Protein AF-0000000069007228 (afdb_homodimer)

Organism: Solanum tuberosum (NCBI:txid4113)

InterPro domains:
  IPR002109 Glutaredoxin [PF00462] (40-103)
  IPR011905 Glutaredoxin-like, plant II [PTHR10168] (29-130)
  IPR011905 Glutaredoxin-like, plant II [TIGR02189] (31-130)
  IPR036249 Thioredoxin-like superfamily [SSF52833] (29-129)

Secondary structure (DSSP, 8-state):
----------------------SHHHHHHHHHHHHTSSSEEEEE-TT-HHHHHHHHHHHHTT---EEEEGGGSTTHHHHHHHHHHHTTPPP--SEEEETTEEEESHHHHHHHHHTT-HHHHHHHTTS---/----------------------SHHHHHHHHHHHHTSSSEEEEE-TT-HHHHHHHHHHHHTT---EEEEGGGSTTHHHHHHHHHHHTTPPP--SEEEETTEEEESHHHHHHHHHHT-HHHHHHHTTS---

Solvent-accessible surface area (backbone atoms only — not comparable to full-atom values): 14913 Å² total; per-residue (Å²): 135,80,77,75,75,76,75,75,77,76,75,77,75,72,75,74,75,73,76,71,86,61,55,73,71,46,25,43,51,48,52,57,56,60,27,52,72,45,42,36,24,35,40,29,39,89,83,39,68,68,27,51,51,54,54,46,52,41,45,74,72,61,29,84,63,48,73,45,48,30,81,78,37,95,57,19,69,53,34,46,53,33,48,23,49,73,72,66,44,71,71,49,65,32,32,36,24,49,65,51,36,83,66,36,34,65,69,48,50,50,48,29,51,73,72,57,53,38,63,61,52,36,40,74,53,67,44,36,84,125,134,85,77,80,77,80,76,74,77,78,78,77,78,75,78,76,76,74,75,71,79,62,54,73,67,48,26,40,51,49,51,54,55,61,28,53,72,44,43,35,25,35,42,29,39,88,84,39,67,67,26,52,50,52,54,46,53,41,44,72,71,62,31,83,62,47,72,46,48,29,82,78,38,96,59,19,68,53,34,45,54,34,47,22,48,72,72,66,45,71,73,50,64,32,32,36,22,49,63,51,36,84,68,37,33,64,68,47,51,50,48,30,51,74,69,55,52,38,62,60,53,35,40,74,52,66,45,38,86,125

Nearest PDB structures (foldseek):
  5gtx-assembly2_B  TM=5.936E-01  e=3.454E-08  Polygonaceae
  2e7p-assembly1_B  TM=6.171E-01  e=7.473E-08  Populus tremula x Populus tremuloides
  5zvl-assembly3_C  TM=6.079E-01  e=1.422E-07  Triticum aestivum
  5zvl-assembly2_B  TM=6.130E-01  e=2.705E-07  Triticum aestivum
  3fza-assembly1_A  TM=5.747E-01  e=6.657E-07  Populus tremula x Populus tremuloides

Radius of gyration: 27.17 Å; Cα contacts (8 Å, |Δi|>4): 333; chains: 2; bounding box: 93×76×89 Å

Structure (mmCIF, N/CA/C/O backbone):
data_AF-0000000069007228-model_v1
#
loop_
_entity.id
_entity.type
_entity.pdbx_description
1 polymer Glutaredoxin
#
loop_
_atom_site.group_PDB
_atom_site.id
_atom_site.type_symbol
_atom_site.label_atom_id
_atom_site.label_alt_id
_atom_site.label_comp_id
_atom_site.label_asym_id
_atom_site.label_entity_id
_atom_site.label_seq_id
_atom_site.pdbx_PDB_ins_code
_atom_site.Cartn_x
_atom_site.Cartn_y
_atom_site.Cartn_z
_atom_site.occupancy
_atom_site.B_iso_or_equiv
_atom_site.auth_seq_id
_atom_site.auth_comp_id
_atom_site.auth_asym_id
_atom_site.auth_atom_id
_atom_site.pdbx_PDB_model_num
ATOM 1 N N . MET A 1 1 ? 36.375 -6.617 64.562 1 26.86 1 MET A N 1
ATOM 2 C CA . MET A 1 1 ? 36.125 -7.586 63.531 1 26.86 1 MET A CA 1
ATOM 3 C C . MET A 1 1 ? 35.625 -6.891 62.25 1 26.86 1 MET A C 1
ATOM 5 O O . MET A 1 1 ? 34.594 -6.215 62.281 1 26.86 1 MET A O 1
ATOM 9 N N . GLN A 1 2 ? 36.469 -6.453 61.406 1 26.34 2 GLN A N 1
ATOM 10 C CA . GLN A 1 2 ? 36.625 -5.461 60.344 1 26.34 2 GLN A CA 1
ATOM 11 C C . GLN A 1 2 ? 35.875 -5.863 59.094 1 26.34 2 GLN A C 1
ATOM 13 O O . GLN A 1 2 ? 36.219 -6.879 58.469 1 26.34 2 GLN A O 1
ATOM 18 N N . TYR A 1 3 ? 34.5 -5.848 59.188 1 32.75 3 TYR A N 1
ATOM 19 C CA . TYR A 1 3 ? 33.625 -6.387 58.156 1 32.75 3 TYR A CA 1
ATOM 20 C C . TYR A 1 3 ? 33.906 -5.742 56.812 1 32.75 3 TYR A C 1
ATOM 22 O O . TYR A 1 3 ? 33.844 -4.52 56.656 1 32.75 3 TYR A O 1
ATOM 30 N N . GLN A 1 4 ? 34.969 -6.168 56.219 1 29.5 4 GLN A N 1
ATOM 31 C CA . GLN A 1 4 ? 35.406 -5.715 54.906 1 29.5 4 GLN A CA 1
ATOM 32 C C . GLN A 1 4 ? 34.281 -5.766 53.875 1 29.5 4 GLN A C 1
ATOM 34 O O . GLN A 1 4 ? 33.656 -6.82 53.688 1 29.5 4 GLN A O 1
ATOM 39 N N . GLU A 1 5 ? 33.5 -4.723 53.781 1 33.25 5 GLU A N 1
ATOM 40 C CA . GLU A 1 5 ? 32.344 -4.516 52.938 1 33.25 5 GLU A CA 1
ATOM 41 C C . GLU A 1 5 ? 32.688 -4.621 51.469 1 33.25 5 GLU A C 1
ATOM 43 O O . GLU A 1 5 ? 33.531 -3.857 50.969 1 33.25 5 GLU A O 1
ATOM 48 N N . SER A 1 6 ? 32.938 -5.871 50.969 1 35.75 6 SER A N 1
ATOM 49 C CA . SER A 1 6 ? 33.312 -6.113 49.594 1 35.75 6 SER A CA 1
ATOM 50 C C . SER A 1 6 ? 32.344 -5.434 48.625 1 35.75 6 SER A C 1
ATOM 52 O O . SER A 1 6 ? 31.125 -5.641 48.719 1 35.75 6 SER A O 1
ATOM 54 N N . ASN A 1 7 ? 32.5 -4.215 48.281 1 33.78 7 ASN A N 1
ATOM 55 C CA . ASN A 1 7 ? 31.719 -3.398 47.344 1 33.78 7 ASN A CA 1
ATOM 56 C C . ASN A 1 7 ? 31.703 -4.012 45.938 1 33.78 7 ASN A C 1
ATOM 58 O O . ASN A 1 7 ? 32.75 -4.145 45.312 1 33.78 7 ASN A O 1
ATOM 62 N N . SER A 1 8 ? 31 -5.141 45.812 1 36.09 8 SER A N 1
ATOM 63 C CA . SER A 1 8 ? 30.859 -5.77 44.5 1 36.09 8 SER A CA 1
ATOM 64 C C . SER A 1 8 ? 30.391 -4.77 43.438 1 36.09 8 SER A C 1
ATOM 66 O O . SER A 1 8 ? 29.359 -4.109 43.625 1 36.09 8 SER A O 1
ATOM 68 N N . PHE A 1 9 ? 31.25 -4.105 42.75 1 36.41 9 PHE A N 1
ATOM 69 C CA . PHE A 1 9 ? 31.031 -3.232 41.625 1 36.41 9 PHE A CA 1
ATOM 70 C C . PHE A 1 9 ? 30.328 -3.986 40.5 1 36.41 9 PHE A C 1
ATOM 72 O O . PHE A 1 9 ? 30.906 -4.887 39.875 1 36.41 9 PHE A O 1
ATOM 79 N N . ARG A 1 10 ? 29.141 -4.445 40.594 1 35.12 10 ARG A N 1
ATOM 80 C CA . ARG A 1 10 ? 28.484 -5.082 39.469 1 35.12 10 ARG A CA 1
ATOM 81 C C . ARG A 1 10 ? 28.438 -4.145 38.281 1 35.12 10 ARG A C 1
ATOM 83 O O . ARG A 1 10 ? 27.859 -3.057 38.344 1 35.12 10 ARG A O 1
ATOM 90 N N . GLY A 1 11 ? 29.438 -4.043 37.531 1 32.75 11 GLY A N 1
ATOM 91 C CA . GLY A 1 11 ? 29.484 -3.299 36.281 1 32.75 11 GLY A CA 1
ATOM 92 C C . GLY A 1 11 ? 28.312 -3.607 35.375 1 32.75 11 GLY A C 1
ATOM 93 O O . GLY A 1 11 ? 27.969 -4.773 35.156 1 32.75 11 GLY A O 1
ATOM 94 N N . ASN A 1 12 ? 27.297 -2.787 35.375 1 32.94 12 ASN A N 1
ATOM 95 C CA . ASN A 1 12 ? 26.141 -2.818 34.5 1 32.94 12 ASN A CA 1
ATOM 96 C C . ASN A 1 12 ? 26.547 -2.812 33.031 1 32.94 12 ASN A C 1
ATOM 98 O O . ASN A 1 12 ? 27.094 -1.826 32.531 1 32.94 12 ASN A O 1
ATOM 102 N N . HIS A 1 13 ? 27.109 -3.854 32.562 1 33.41 13 HIS A N 1
ATOM 103 C CA . HIS A 1 13 ? 27.312 -3.934 31.125 1 33.41 13 HIS A CA 1
ATOM 104 C C . HIS A 1 13 ? 26.016 -3.695 30.359 1 33.41 13 HIS A C 1
ATOM 106 O O . HIS A 1 13 ? 25.047 -4.414 30.547 1 33.41 13 HIS A O 1
ATOM 112 N N . ARG A 1 14 ? 25.609 -2.512 30.109 1 28.59 14 ARG A N 1
ATOM 113 C CA . ARG A 1 14 ? 24.547 -2.148 29.188 1 28.59 14 ARG A CA 1
ATOM 114 C C . ARG A 1 14 ? 24.734 -2.832 27.844 1 28.59 14 ARG A C 1
ATOM 116 O O . ARG A 1 14 ? 25.766 -2.674 27.203 1 28.59 14 ARG A O 1
ATOM 123 N N . THR A 1 15 ? 24.344 -4.004 27.688 1 33 15 THR A N 1
ATOM 124 C CA . THR A 1 15 ? 24.203 -4.559 26.344 1 33 15 THR A CA 1
ATOM 125 C C . THR A 1 15 ? 23.422 -3.605 25.438 1 33 15 THR A C 1
ATOM 127 O O . THR A 1 15 ? 22.328 -3.154 25.797 1 33 15 THR A O 1
ATOM 130 N N . THR A 1 16 ? 23.984 -2.654 24.812 1 31.69 16 THR A N 1
ATOM 131 C CA . THR A 1 16 ? 23.453 -1.814 23.75 1 31.69 16 THR A CA 1
ATOM 132 C C . THR A 1 16 ? 22.578 -2.633 22.797 1 31.69 16 THR A C 1
ATOM 134 O O . THR A 1 16 ? 23 -3.668 22.281 1 31.69 16 THR A O 1
ATOM 137 N N . LYS A 1 17 ? 21.344 -2.664 23 1 26.34 17 LYS A N 1
ATOM 138 C CA . LYS A 1 17 ? 20.391 -3.219 22.031 1 26.34 17 LYS A CA 1
ATOM 139 C C . LYS A 1 17 ? 20.641 -2.658 20.641 1 26.34 17 LYS A C 1
ATOM 141 O O . LYS A 1 17 ? 20.531 -1.449 20.422 1 26.34 17 LYS A O 1
ATOM 146 N N . VAL A 1 18 ? 21.656 -2.98 19.922 1 29.45 18 VAL A N 1
ATOM 147 C CA . VAL A 1 18 ? 21.719 -2.684 18.484 1 29.45 18 VAL A CA 1
ATOM 148 C C . VAL A 1 18 ? 20.328 -2.742 17.875 1 29.45 18 VAL A C 1
ATOM 150 O O . VAL A 1 18 ? 19.609 -3.742 18.031 1 29.45 18 VAL A O 1
ATOM 153 N N . LYS A 1 19 ? 19.531 -1.705 17.719 1 30.45 19 LYS A N 1
ATOM 154 C CA . LYS A 1 19 ? 18.297 -1.571 16.953 1 30.45 19 LYS A CA 1
ATOM 155 C C . LYS A 1 19 ? 18.359 -2.391 15.672 1 30.45 19 LYS A C 1
ATOM 157 O O . LYS A 1 19 ? 19.234 -2.184 14.836 1 30.45 19 LYS A O 1
ATOM 162 N N . GLN A 1 20 ? 18.125 -3.639 15.648 1 26.81 20 GLN A N 1
ATOM 163 C CA . GLN A 1 20 ? 17.969 -4.445 14.438 1 26.81 20 GLN A CA 1
ATOM 164 C C . GLN A 1 20 ? 17.328 -3.645 13.312 1 26.81 20 GLN A C 1
ATOM 166 O O . GLN A 1 20 ? 16.188 -3.186 13.445 1 26.81 20 GLN A O 1
ATOM 171 N N . ARG A 1 21 ? 17.844 -2.59 12.75 1 35.31 21 ARG A N 1
ATOM 172 C CA . ARG A 1 21 ? 17.375 -2.219 11.414 1 35.31 21 ARG A CA 1
ATOM 173 C C . ARG A 1 21 ? 16.75 -3.412 10.695 1 35.31 21 ARG A C 1
ATOM 175 O O . ARG A 1 21 ? 17.469 -4.191 10.055 1 35.31 21 ARG A O 1
ATOM 182 N N . SER A 1 22 ? 16.062 -4.219 11.312 1 37.25 22 SER A N 1
ATOM 183 C CA . SER A 1 22 ? 15.367 -5.414 10.852 1 37.25 22 SER A CA 1
ATOM 184 C C . SER A 1 22 ? 14.977 -5.293 9.383 1 37.25 22 SER A C 1
ATOM 186 O O . SER A 1 22 ? 15.375 -6.117 8.555 1 37.25 22 SER A O 1
ATOM 188 N N . SER A 1 23 ? 13.398 -5.422 9 1 42 23 SER A N 1
ATOM 189 C CA . SER A 1 23 ? 12.43 -6.207 8.234 1 42 23 SER A CA 1
ATOM 190 C C . SER A 1 23 ? 12.18 -5.586 6.859 1 42 23 SER A C 1
ATOM 192 O O . SER A 1 23 ? 11.375 -6.098 6.082 1 42 23 SER A O 1
ATOM 194 N N . CYS A 1 24 ? 12.414 -4.484 6.852 1 48.56 24 CYS A N 1
ATOM 195 C CA . CYS A 1 24 ? 11.984 -4.074 5.52 1 48.56 24 CYS A CA 1
ATOM 196 C C . CYS A 1 24 ? 12.648 -4.922 4.441 1 48.56 24 CYS A C 1
ATOM 198 O O . CYS A 1 24 ? 11.984 -5.387 3.514 1 48.56 24 CYS A O 1
ATOM 200 N N . SER A 1 25 ? 14.07 -5.148 4.609 1 57.06 25 SER A N 1
ATOM 201 C CA . SER A 1 25 ? 14.836 -5.973 3.678 1 57.06 25 SER A CA 1
ATOM 202 C C . SER A 1 25 ? 14.336 -7.414 3.686 1 57.06 25 SER A C 1
ATOM 204 O O . SER A 1 25 ? 14.281 -8.062 2.639 1 57.06 25 SER A O 1
ATOM 206 N N . ASP A 1 26 ? 13.602 -7.746 4.824 1 80.25 26 ASP A N 1
ATOM 207 C CA . ASP A 1 26 ? 13.297 -9.164 4.953 1 80.25 26 ASP A CA 1
ATOM 208 C C . ASP A 1 26 ? 11.992 -9.508 4.23 1 80.25 26 ASP A C 1
ATOM 210 O O . ASP A 1 26 ? 11.875 -10.578 3.623 1 80.25 26 ASP A O 1
ATOM 214 N N . SER A 1 27 ? 11.188 -8.547 4.242 1 89.56 27 SER A N 1
ATOM 215 C CA . SER A 1 27 ? 9.914 -8.875 3.615 1 89.56 27 SER A CA 1
ATOM 216 C C . SER A 1 27 ? 10.055 -8.977 2.1 1 89.56 27 SER A C 1
ATOM 218 O O . SER A 1 27 ? 9.43 -9.828 1.469 1 89.56 27 SER A O 1
ATOM 220 N N . LEU A 1 28 ? 10.852 -8.156 1.552 1 89.62 28 LEU A N 1
ATOM 221 C CA . LEU A 1 28 ? 11.102 -8.227 0.116 1 89.62 28 LEU A CA 1
ATOM 222 C C . LEU A 1 28 ? 11.766 -9.555 -0.254 1 89.62 28 LEU A C 1
ATOM 224 O O . LEU A 1 28 ? 11.398 -10.172 -1.254 1 89.62 28 LEU A O 1
ATOM 228 N N . GLU A 1 29 ? 12.703 -9.891 0.637 1 91.19 29 GLU A N 1
ATOM 229 C CA . GLU A 1 29 ? 13.367 -11.172 0.395 1 91.19 29 GLU A CA 1
ATOM 230 C C . GLU A 1 29 ? 12.375 -12.328 0.448 1 91.19 29 GLU A C 1
ATOM 232 O O . GLU A 1 29 ? 12.453 -13.258 -0.356 1 91.19 29 GLU A O 1
ATOM 237 N N . ARG A 1 30 ? 11.617 -12.273 1.291 1 94.19 30 ARG A N 1
ATOM 238 C CA . ARG A 1 30 ? 10.633 -13.344 1.416 1 94.19 30 ARG A CA 1
ATOM 239 C C . ARG A 1 30 ? 9.711 -13.383 0.202 1 94.19 30 ARG A C 1
ATOM 241 O O . ARG A 1 30 ? 9.406 -14.461 -0.313 1 94.19 30 ARG A O 1
ATOM 248 N N . VAL A 1 31 ? 9.203 -12.273 -0.15 1 95.94 31 VAL A N 1
ATOM 249 C CA . VAL A 1 31 ? 8.352 -12.195 -1.331 1 95.94 31 VAL A CA 1
ATOM 250 C C . VAL A 1 31 ? 9.07 -12.812 -2.527 1 95.94 31 VAL A C 1
ATOM 252 O O . VAL A 1 31 ? 8.484 -13.625 -3.26 1 95.94 31 VAL A O 1
ATOM 255 N N . VAL A 1 32 ? 10.273 -12.523 -2.818 1 94.81 32 VAL A N 1
ATOM 256 C CA . VAL A 1 32 ? 11.047 -12.992 -3.963 1 94.81 32 VAL A CA 1
ATOM 257 C C . VAL A 1 32 ? 11.227 -14.508 -3.875 1 94.81 32 VAL A C 1
ATOM 259 O O . VAL A 1 32 ? 11.117 -15.211 -4.879 1 94.81 32 VAL A O 1
ATOM 262 N N . LYS A 1 33 ? 11.516 -14.922 -2.682 1 94.38 33 LYS A N 1
ATOM 263 C CA . LYS A 1 33 ? 11.68 -16.359 -2.488 1 94.38 33 LYS A CA 1
ATOM 264 C C . LYS A 1 33 ? 10.391 -17.109 -2.814 1 94.38 33 LYS A C 1
ATOM 266 O O . LYS A 1 33 ? 10.406 -18.094 -3.543 1 94.38 33 LYS A O 1
ATOM 271 N N . LEU A 1 34 ? 9.359 -16.656 -2.27 1 96.62 34 LEU A N 1
ATOM 272 C CA . LEU A 1 34 ? 8.086 -17.328 -2.486 1 96.62 34 LEU A CA 1
ATOM 273 C C . LEU A 1 34 ? 7.668 -17.25 -3.953 1 96.62 34 LEU A C 1
ATOM 275 O O . LEU A 1 34 ? 7.059 -18.188 -4.484 1 96.62 34 LEU A O 1
ATOM 279 N N . ALA A 1 35 ? 7.992 -16.141 -4.602 1 97.19 35 ALA A N 1
ATOM 280 C CA . ALA A 1 35 ? 7.578 -15.906 -5.984 1 97.19 35 ALA A CA 1
ATOM 281 C C . ALA A 1 35 ? 8.242 -16.906 -6.93 1 97.19 35 ALA A C 1
ATOM 283 O O . ALA A 1 35 ? 7.785 -17.094 -8.062 1 97.19 35 ALA A O 1
ATOM 284 N N . SER A 1 36 ? 9.203 -17.609 -6.516 1 95.44 36 SER A N 1
ATOM 285 C CA . SER A 1 36 ? 9.969 -18.484 -7.391 1 95.44 36 SER A CA 1
ATOM 286 C C . SER A 1 36 ? 9.617 -19.953 -7.164 1 95.44 36 SER A C 1
ATOM 288 O O . SER A 1 36 ? 10.219 -20.844 -7.766 1 95.44 36 SER A O 1
ATOM 290 N N . VAL A 1 37 ? 8.766 -20.203 -6.379 1 96.75 37 VAL A N 1
ATOM 291 C CA . VAL A 1 37 ? 8.508 -21.578 -5.949 1 96.75 37 VAL A CA 1
ATOM 292 C C . VAL A 1 37 ? 7.812 -22.344 -7.066 1 96.75 37 VAL A C 1
ATOM 294 O O . VAL A 1 37 ? 7.961 -23.562 -7.172 1 96.75 37 VAL A O 1
ATOM 297 N N . SER A 1 38 ? 6.977 -21.75 -7.875 1 97.25 38 SER A N 1
ATOM 298 C CA . SER A 1 38 ? 6.25 -22.391 -8.977 1 97.25 38 SER A CA 1
ATOM 299 C C . SER A 1 38 ? 6.168 -21.469 -10.188 1 97.25 38 SER A C 1
ATOM 301 O O . SER A 1 38 ? 6.629 -20.328 -10.133 1 97.25 38 SER A O 1
ATOM 303 N N . ALA A 1 39 ? 5.656 -22.047 -11.227 1 97.38 39 ALA A N 1
ATOM 304 C CA . ALA A 1 39 ? 5.566 -21.297 -12.484 1 97.38 39 ALA A CA 1
ATOM 305 C C . ALA A 1 39 ? 4.668 -20.078 -12.336 1 97.38 39 ALA A C 1
ATOM 307 O O . ALA A 1 39 ? 4.934 -19.031 -12.93 1 97.38 39 ALA A O 1
ATOM 308 N N . VAL A 1 40 ? 3.617 -20.281 -11.656 1 98.5 40 VAL A N 1
ATOM 309 C CA . VAL A 1 40 ? 2.691 -19.172 -11.422 1 98.5 40 VAL A CA 1
ATOM 310 C C . VAL A 1 40 ? 2.41 -19.031 -9.93 1 98.5 40 VAL A C 1
ATOM 312 O O . VAL A 1 40 ? 1.961 -19.984 -9.289 1 98.5 40 VAL A O 1
ATOM 315 N N . VAL A 1 41 ? 2.646 -17.828 -9.344 1 98.69 41 VAL A N 1
ATOM 316 C CA . VAL A 1 41 ? 2.379 -17.531 -7.941 1 98.69 41 VAL A CA 1
ATOM 317 C C . VAL A 1 41 ? 1.497 -16.281 -7.832 1 98.69 41 VAL A C 1
ATOM 319 O O . VAL A 1 41 ? 1.736 -15.281 -8.516 1 98.69 41 VAL A O 1
ATOM 322 N N . ILE A 1 42 ? 0.484 -16.391 -6.992 1 98.69 42 ILE A N 1
ATOM 323 C CA . ILE A 1 42 ? -0.405 -15.273 -6.719 1 98.69 42 ILE A CA 1
ATOM 324 C C . ILE A 1 42 ? -0.349 -14.922 -5.234 1 98.69 42 ILE A C 1
ATOM 326 O O . ILE A 1 42 ? -0.611 -15.766 -4.375 1 98.69 42 ILE A O 1
ATOM 330 N N . PHE A 1 43 ? 0.008 -13.633 -4.965 1 98.12 43 PHE A N 1
ATOM 331 C CA . PHE A 1 43 ? -0.235 -13.102 -3.629 1 98.12 43 PHE A CA 1
ATOM 332 C C . PHE A 1 43 ? -1.637 -12.516 -3.527 1 98.12 43 PHE A C 1
ATOM 334 O O . PHE A 1 43 ? -2.006 -11.641 -4.316 1 98.12 43 PHE A O 1
ATOM 341 N N . SER A 1 44 ? -2.303 -13.062 -2.529 1 96.94 44 SER A N 1
ATOM 342 C CA . SER A 1 44 ? -3.748 -12.883 -2.477 1 96.94 44 SER A CA 1
ATOM 343 C C . SER A 1 44 ? -4.219 -12.594 -1.054 1 96.94 44 SER A C 1
ATOM 345 O O . SER A 1 44 ? -3.406 -12.531 -0.128 1 96.94 44 SER A O 1
ATOM 347 N N . SER A 1 45 ? -5.527 -12.227 -0.929 1 91.94 45 SER A N 1
ATOM 348 C CA . SER A 1 45 ? -6.293 -12.203 0.313 1 91.94 45 SER A CA 1
ATOM 349 C C . SER A 1 45 ? -7.629 -12.914 0.155 1 91.94 45 SER A C 1
ATOM 351 O O . SER A 1 45 ? -8.297 -12.781 -0.876 1 91.94 45 SER A O 1
ATOM 353 N N . SER A 1 46 ? -8.055 -13.641 1.229 1 89.69 46 SER A N 1
ATOM 354 C CA . SER A 1 46 ? -9.227 -14.508 1.133 1 89.69 46 SER A CA 1
ATOM 355 C C . SER A 1 46 ? -10.516 -13.703 1.088 1 89.69 46 SER A C 1
ATOM 357 O O . SER A 1 46 ? -11.547 -14.188 0.623 1 89.69 46 SER A O 1
ATOM 359 N N . SER A 1 47 ? -10.43 -12.531 1.523 1 83.81 47 SER A N 1
ATOM 360 C CA . SER A 1 47 ? -11.648 -11.734 1.604 1 83.81 47 SER A CA 1
ATOM 361 C C . SER A 1 47 ? -11.797 -10.82 0.392 1 83.81 47 SER A C 1
ATOM 363 O O . SER A 1 47 ? -12.805 -10.133 0.241 1 83.81 47 SER A O 1
ATOM 365 N N . CYS A 1 48 ? -10.875 -10.82 -0.49 1 86.19 48 CYS A N 1
ATOM 366 C CA . CYS A 1 48 ? -10.852 -9.875 -1.601 1 86.19 48 CYS A CA 1
ATOM 367 C C . CYS A 1 48 ? -11.531 -10.461 -2.832 1 86.19 48 CYS A C 1
ATOM 369 O O . CYS A 1 48 ? -11.102 -11.5 -3.342 1 86.19 48 CYS A O 1
ATOM 371 N N . CYS A 1 49 ? -12.531 -9.773 -3.379 1 86.75 49 CYS A N 1
ATOM 372 C CA . CYS A 1 49 ? -13.266 -10.203 -4.559 1 86.75 49 CYS A CA 1
ATOM 373 C C . CYS A 1 49 ? -12.359 -10.266 -5.777 1 86.75 49 CYS A C 1
ATOM 375 O O . CYS A 1 49 ? -12.445 -11.203 -6.574 1 86.75 49 CYS A O 1
ATOM 377 N N . MET A 1 50 ? -11.484 -9.219 -5.934 1 89.88 50 MET A N 1
ATOM 378 C CA . MET A 1 50 ? -10.578 -9.203 -7.078 1 89.88 50 MET A CA 1
ATOM 379 C C . MET A 1 50 ? -9.609 -10.375 -7.02 1 89.88 50 MET A C 1
ATOM 381 O O . MET A 1 50 ? -9.219 -10.922 -8.055 1 89.88 50 MET A O 1
ATOM 385 N N . CYS A 1 51 ? -9.18 -10.719 -5.844 1 94.5 51 CYS A N 1
ATOM 386 C CA . CYS A 1 51 ? -8.305 -11.875 -5.691 1 94.5 51 CYS A CA 1
ATOM 387 C C . CYS A 1 51 ? -8.992 -13.148 -6.176 1 9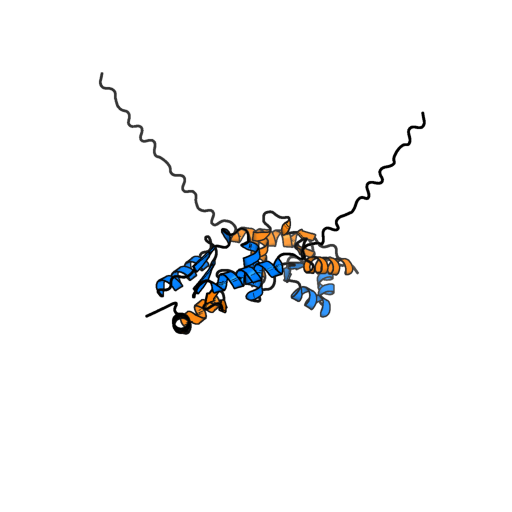4.5 51 CYS A C 1
ATOM 389 O O . CYS A 1 51 ? -8.383 -13.969 -6.859 1 94.5 51 CYS A O 1
ATOM 391 N N . HIS A 1 52 ? -10.266 -13.227 -5.848 1 93.31 52 HIS A N 1
ATOM 392 C CA . HIS A 1 52 ? -11.016 -14.383 -6.324 1 93.31 52 HIS A CA 1
ATOM 393 C C . HIS A 1 52 ? -11.094 -14.398 -7.848 1 93.31 52 HIS A C 1
ATOM 395 O O . HIS A 1 52 ? -10.938 -15.445 -8.477 1 93.31 52 HIS A O 1
ATOM 401 N N . ALA A 1 53 ? -11.328 -13.328 -8.352 1 94.25 53 ALA A N 1
ATOM 402 C CA . ALA A 1 53 ? -11.414 -13.227 -9.812 1 94.25 53 ALA A CA 1
ATOM 403 C C . ALA A 1 53 ? -10.094 -13.633 -10.461 1 94.25 53 ALA A C 1
ATOM 405 O O . ALA A 1 53 ? -10.086 -14.328 -11.477 1 94.25 53 ALA A O 1
ATOM 406 N N . MET A 1 54 ? -9.055 -13.086 -9.938 1 96.69 54 MET A N 1
ATOM 407 C CA . MET A 1 54 ? -7.742 -13.43 -10.477 1 96.69 54 MET A CA 1
ATOM 408 C C . MET A 1 54 ? -7.508 -14.938 -10.406 1 96.69 54 MET A C 1
ATOM 410 O O . MET A 1 54 ? -7.055 -15.547 -11.375 1 96.69 54 MET A O 1
ATOM 414 N N . LYS A 1 55 ? -7.738 -15.57 -9.273 1 97.31 55 LYS A N 1
ATOM 415 C CA . LYS A 1 55 ? -7.586 -17.016 -9.141 1 97.31 55 LYS A CA 1
ATOM 416 C C . LYS A 1 55 ? -8.43 -17.75 -10.172 1 97.31 55 LYS A C 1
ATOM 418 O O . LYS A 1 55 ? -7.961 -18.703 -10.812 1 97.31 55 LYS A O 1
ATOM 423 N N . ARG A 1 56 ? -9.633 -17.328 -10.398 1 95.62 56 ARG A N 1
ATOM 424 C CA . ARG A 1 56 ? -10.531 -17.969 -11.359 1 95.62 56 ARG A CA 1
ATOM 425 C C . ARG A 1 56 ? -9.984 -17.859 -12.773 1 95.62 56 ARG A C 1
ATOM 427 O O . ARG A 1 56 ? -10.062 -18.812 -13.555 1 95.62 56 ARG A O 1
ATOM 434 N N . LEU A 1 57 ? -9.508 -16.734 -13.039 1 96.31 57 LEU A N 1
ATOM 435 C CA . LEU A 1 57 ? -8.945 -16.531 -14.367 1 96.31 57 LEU A CA 1
ATOM 436 C C . LEU A 1 57 ? -7.898 -17.609 -14.672 1 96.31 57 LEU A C 1
ATOM 438 O O . LEU A 1 57 ? -7.945 -18.25 -15.719 1 96.31 57 LEU A O 1
ATOM 442 N N . PHE A 1 58 ? -6.984 -17.734 -13.781 1 97.62 58 PHE A N 1
ATOM 443 C CA . PHE A 1 58 ? -5.918 -18.703 -14.031 1 97.62 58 PHE A CA 1
ATOM 444 C C . PHE A 1 58 ? -6.465 -20.125 -14.062 1 97.62 58 PHE A C 1
ATOM 446 O O . PHE A 1 58 ? -6.031 -20.938 -14.883 1 97.62 58 PHE A O 1
ATOM 453 N N . CYS A 1 59 ? -7.375 -20.422 -13.25 1 96.44 59 CYS A N 1
ATOM 454 C CA . CYS A 1 59 ? -7.996 -21.75 -13.273 1 96.44 59 CYS A CA 1
ATOM 455 C C . CYS A 1 59 ? -8.703 -21.984 -14.602 1 96.44 59 CYS A C 1
ATOM 457 O O . CYS A 1 59 ? -8.609 -23.078 -15.172 1 96.44 59 CYS A O 1
ATOM 459 N N . GLU A 1 60 ? -9.406 -21.094 -15.008 1 94.56 60 GLU A N 1
ATOM 460 C CA . GLU A 1 60 ? -10.133 -21.219 -16.266 1 94.56 60 GLU A CA 1
ATOM 461 C C . GLU A 1 60 ? -9.172 -21.406 -17.438 1 94.56 60 GLU A C 1
ATOM 463 O O . GLU A 1 60 ? -9.523 -22.031 -18.453 1 94.56 60 GLU A O 1
ATOM 468 N N . LEU A 1 61 ? -8.07 -20.859 -17.328 1 95.06 61 LEU A N 1
ATOM 469 C CA . LEU A 1 61 ? -7.062 -21.016 -18.375 1 95.06 61 LEU A CA 1
ATOM 470 C C . LEU A 1 61 ? -6.41 -22.391 -18.297 1 95.06 61 LEU A C 1
ATOM 472 O O . LEU A 1 61 ? -5.605 -22.75 -19.172 1 95.06 61 LEU A O 1
ATOM 476 N N . GLY A 1 62 ? -6.617 -23.109 -17.219 1 94.56 62 GLY A N 1
ATOM 477 C CA . GLY A 1 62 ? -6.004 -24.422 -17.047 1 94.56 62 GLY A CA 1
ATOM 478 C C . GLY A 1 62 ? -4.73 -24.375 -16.219 1 94.56 62 GLY A C 1
ATOM 479 O O . GLY A 1 62 ? -3.928 -25.297 -16.25 1 94.56 62 GLY A O 1
ATOM 480 N N . VAL A 1 63 ? -4.582 -23.359 -15.57 1 96.06 63 VAL A N 1
ATOM 481 C CA . VAL A 1 63 ? -3.395 -23.188 -14.742 1 96.06 63 VAL A CA 1
ATOM 482 C C . VAL A 1 63 ? -3.756 -23.406 -13.273 1 96.06 63 VAL A C 1
ATOM 484 O O . VAL A 1 63 ? -4.832 -23 -12.828 1 96.06 63 VAL A O 1
ATOM 487 N N . ASN A 1 64 ? -2.861 -24.141 -12.547 1 94.75 64 ASN A N 1
ATOM 488 C CA . ASN A 1 64 ? -2.963 -24.266 -11.094 1 94.75 64 ASN A CA 1
ATOM 489 C C . ASN A 1 64 ? -1.915 -23.422 -10.375 1 94.75 64 ASN A C 1
ATOM 491 O O . ASN A 1 64 ? -0.827 -23.906 -10.062 1 94.75 64 ASN A O 1
ATOM 495 N N . PRO A 1 65 ? -2.309 -22.266 -9.992 1 97.38 65 PRO A N 1
ATOM 496 C CA . PRO A 1 65 ? -1.313 -21.406 -9.352 1 97.38 65 PRO A CA 1
ATOM 497 C C . PRO A 1 65 ? -1.104 -21.734 -7.875 1 97.38 65 PRO A C 1
ATOM 499 O O . PRO A 1 65 ? -2.002 -22.281 -7.23 1 97.38 65 PRO A O 1
ATOM 502 N N . THR A 1 66 ? 0.136 -21.453 -7.418 1 98.25 66 THR A N 1
ATOM 503 C CA . THR A 1 66 ? 0.331 -21.375 -5.973 1 98.25 66 THR A CA 1
ATOM 504 C C . THR A 1 66 ? -0.185 -20.031 -5.43 1 98.25 66 THR A C 1
ATOM 506 O O . THR A 1 66 ? 0.151 -18.969 -5.957 1 98.25 66 THR A O 1
ATOM 509 N N . VAL A 1 67 ? -0.969 -20.172 -4.383 1 97.88 67 VAL A N 1
ATOM 510 C CA . VAL A 1 67 ? -1.591 -18.969 -3.84 1 97.88 67 VAL A CA 1
ATOM 511 C C . VAL A 1 67 ? -1.134 -18.75 -2.4 1 97.88 67 VAL A C 1
ATOM 513 O O . VAL A 1 67 ? -1.206 -19.672 -1.576 1 97.88 67 VAL A O 1
ATOM 516 N N . TYR A 1 68 ? -0.608 -17.5 -2.129 1 97.88 68 TYR A N 1
ATOM 517 C CA . TYR A 1 68 ? -0.306 -17.109 -0.758 1 97.88 68 TYR A CA 1
ATOM 518 C C . TYR A 1 68 ? -1.314 -16.078 -0.25 1 97.88 68 TYR A C 1
ATOM 520 O O . TYR A 1 68 ? -1.298 -14.922 -0.673 1 97.88 68 TYR A O 1
ATOM 528 N N . GLU A 1 69 ? -2.104 -16.625 0.69 1 96.69 69 GLU A N 1
ATOM 529 C CA . GLU A 1 69 ? -3.064 -15.734 1.333 1 96.69 69 GLU A CA 1
ATOM 530 C C . GLU A 1 69 ? -2.4 -14.914 2.434 1 96.69 69 GLU A C 1
ATOM 532 O O . GLU A 1 69 ? -2.143 -15.422 3.527 1 96.69 69 GLU A O 1
ATOM 537 N N . LEU A 1 70 ? -2.373 -13.609 2.148 1 93.25 70 LEU A N 1
ATOM 538 C CA . LEU A 1 70 ? -1.588 -12.766 3.045 1 93.25 70 LEU A CA 1
ATOM 539 C C . LEU A 1 70 ? -2.344 -12.5 4.34 1 93.25 70 LEU A C 1
ATOM 541 O O . LEU A 1 70 ? -1.73 -12.305 5.395 1 93.25 70 LEU A O 1
ATOM 545 N N . ASP A 1 71 ? -3.656 -12.516 4.273 1 89.62 71 ASP A N 1
ATOM 546 C CA . ASP A 1 71 ? -4.465 -12.281 5.469 1 89.62 71 ASP A CA 1
ATOM 547 C C . ASP A 1 71 ? -4.375 -13.469 6.43 1 89.62 71 ASP A C 1
ATOM 549 O O . ASP A 1 71 ? -4.789 -13.367 7.586 1 89.62 71 ASP A O 1
ATOM 553 N N . HIS A 1 72 ? -3.738 -14.57 5.992 1 93.62 72 HIS A N 1
ATOM 554 C CA . HIS A 1 72 ? -3.547 -15.75 6.836 1 93.62 72 HIS A CA 1
ATOM 555 C C . HIS A 1 72 ? -2.082 -15.914 7.227 1 93.62 72 HIS A C 1
ATOM 557 O O . HIS A 1 72 ? -1.726 -16.859 7.93 1 93.62 72 HIS A O 1
ATOM 563 N N . ASP A 1 73 ? -1.288 -15.023 6.82 1 92.06 73 ASP A N 1
ATOM 564 C CA . ASP A 1 73 ? 0.145 -15.078 7.09 1 92.06 73 ASP A CA 1
ATOM 565 C C . ASP A 1 73 ? 0.547 -14.016 8.109 1 92.06 73 ASP A C 1
ATOM 567 O O . ASP A 1 73 ? 0.194 -12.844 7.969 1 92.06 73 ASP A O 1
ATOM 571 N N . PRO A 1 74 ? 1.222 -14.406 9.188 1 89.62 74 PRO A N 1
ATOM 572 C CA . PRO A 1 74 ? 1.653 -13.43 10.195 1 89.62 74 PRO A CA 1
ATOM 573 C C . PRO A 1 74 ? 2.494 -12.305 9.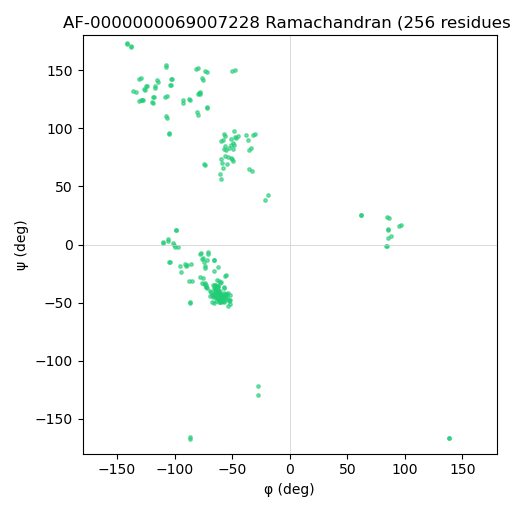609 1 89.62 74 PRO A C 1
ATOM 575 O O . PRO A 1 74 ? 2.506 -11.195 10.141 1 89.62 74 PRO A O 1
ATOM 578 N N . ASN A 1 75 ? 3.148 -12.586 8.523 1 89.81 75 ASN A N 1
ATOM 579 C CA . ASN A 1 75 ? 3.957 -11.57 7.859 1 89.81 75 ASN A CA 1
ATOM 580 C C . ASN A 1 75 ? 3.215 -10.945 6.684 1 89.81 75 ASN A C 1
ATOM 582 O O . ASN A 1 75 ? 3.822 -10.273 5.844 1 89.81 75 ASN A O 1
ATOM 586 N N . GLY A 1 76 ? 2.094 -11.188 6.633 1 90.12 76 GLY A N 1
ATOM 587 C CA . GLY A 1 76 ? 1.306 -10.758 5.492 1 90.12 76 GLY A CA 1
ATOM 588 C C . GLY A 1 76 ? 1.353 -9.258 5.27 1 90.12 76 GLY A C 1
ATOM 589 O O . GLY A 1 76 ? 1.488 -8.797 4.133 1 90.12 76 GLY A O 1
ATOM 590 N N . LYS A 1 77 ? 1.142 -8.5 6.336 1 82.75 77 LYS A N 1
ATOM 591 C CA . LYS A 1 77 ? 1.143 -7.047 6.223 1 82.75 77 LYS A CA 1
ATOM 592 C C . LYS A 1 77 ? 2.482 -6.539 5.695 1 82.75 77 LYS A C 1
ATOM 594 O O . LYS A 1 77 ? 2.521 -5.656 4.832 1 82.75 77 LYS A O 1
ATOM 599 N N . SER A 1 78 ? 3.576 -7.059 6.18 1 86.62 78 SER A N 1
ATOM 600 C CA . SER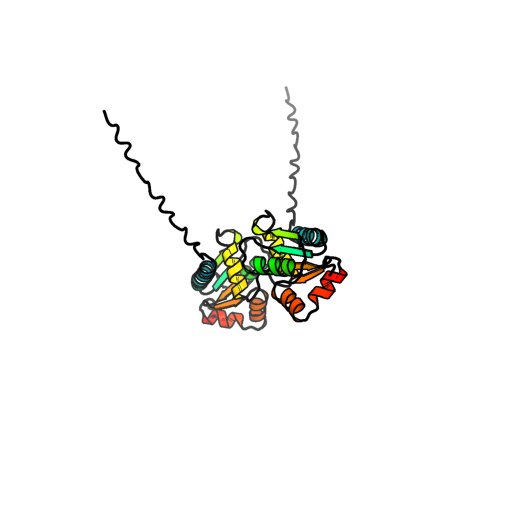 A 1 78 ? 4.902 -6.66 5.715 1 86.62 78 SER A CA 1
ATOM 601 C C . SER A 1 78 ? 5.125 -7.074 4.266 1 86.62 78 SER A C 1
ATOM 603 O O . SER A 1 78 ? 5.766 -6.348 3.5 1 86.62 78 SER A O 1
ATOM 605 N N . MET A 1 79 ? 4.598 -8.148 3.912 1 91.5 79 MET A N 1
ATOM 606 C CA . MET A 1 79 ? 4.715 -8.586 2.525 1 91.5 79 MET A CA 1
ATOM 607 C C . MET A 1 79 ? 3.902 -7.688 1.599 1 91.5 79 MET A C 1
ATOM 609 O O . MET A 1 79 ? 4.336 -7.387 0.485 1 91.5 79 MET A O 1
ATOM 613 N N . GLU A 1 80 ? 2.756 -7.422 2.061 1 89.5 80 GLU A N 1
ATOM 614 C CA . GLU A 1 80 ? 1.941 -6.504 1.269 1 89.5 80 GLU A CA 1
ATOM 615 C C . GLU A 1 80 ? 2.674 -5.188 1.023 1 89.5 80 GLU A C 1
ATOM 617 O O . GLU A 1 80 ? 2.637 -4.648 -0.084 1 89.5 80 GLU A O 1
ATOM 622 N N . LYS A 1 81 ? 3.283 -4.586 2.055 1 83.69 81 LYS A N 1
ATOM 623 C CA . LYS A 1 81 ? 4.078 -3.371 1.917 1 83.69 81 LYS A CA 1
ATOM 624 C C . LYS A 1 81 ? 5.219 -3.566 0.921 1 83.69 81 LYS A C 1
ATOM 626 O O . LYS A 1 81 ? 5.492 -2.686 0.104 1 83.69 81 LYS A O 1
ATOM 631 N N . ALA A 1 82 ? 5.848 -4.738 1.014 1 88.88 82 ALA A N 1
ATOM 632 C CA . ALA A 1 82 ? 6.926 -5.051 0.083 1 88.88 82 ALA A CA 1
ATOM 633 C C . ALA A 1 82 ? 6.414 -5.109 -1.354 1 88.88 82 ALA A C 1
ATOM 635 O O . ALA A 1 82 ? 7.062 -4.602 -2.271 1 88.88 82 ALA A O 1
ATOM 636 N N . LEU A 1 83 ? 5.336 -5.727 -1.511 1 92.75 83 LEU A N 1
ATOM 637 C CA . LEU A 1 83 ? 4.734 -5.816 -2.836 1 92.75 83 LEU A CA 1
ATOM 638 C C . LEU A 1 83 ? 4.391 -4.43 -3.371 1 92.75 83 LEU A C 1
ATOM 640 O O . LEU A 1 83 ? 4.594 -4.148 -4.555 1 92.75 83 LEU A O 1
ATOM 644 N N . SER A 1 84 ? 3.744 -3.648 -2.496 1 88.5 84 SER A N 1
ATOM 645 C CA . SER A 1 84 ? 3.436 -2.273 -2.881 1 88.5 84 SER A CA 1
ATOM 646 C C . SER A 1 84 ? 4.68 -1.545 -3.373 1 88.5 84 SER A C 1
ATOM 648 O O . SER A 1 84 ? 4.633 -0.826 -4.375 1 88.5 84 SER A O 1
ATOM 650 N N . LYS A 1 85 ? 5.781 -1.697 -2.715 1 84.5 85 LYS A N 1
ATOM 651 C CA . LYS A 1 85 ? 7.047 -1.089 -3.115 1 84.5 85 LYS A CA 1
ATOM 652 C C . LYS A 1 85 ? 7.516 -1.633 -4.461 1 84.5 85 LYS A C 1
ATOM 654 O O . LYS A 1 85 ? 7.98 -0.875 -5.316 1 84.5 85 LYS A O 1
ATOM 659 N N . LEU A 1 86 ? 7.387 -2.857 -4.641 1 89.12 86 LEU A N 1
ATOM 660 C CA . LEU A 1 86 ? 7.785 -3.484 -5.895 1 89.12 86 LEU A CA 1
ATOM 661 C C . LEU A 1 86 ? 6.965 -2.934 -7.059 1 89.12 86 LEU A C 1
ATOM 663 O O . LEU A 1 86 ? 7.473 -2.812 -8.18 1 89.12 86 LEU A O 1
ATOM 667 N N . LEU A 1 87 ? 5.738 -2.67 -6.758 1 89.31 87 LEU A N 1
ATOM 668 C CA . LEU A 1 87 ? 4.84 -2.172 -7.793 1 89.31 87 LEU A CA 1
ATOM 669 C C . LEU A 1 87 ? 5.082 -0.688 -8.055 1 89.31 87 LEU A C 1
ATOM 671 O O . LEU A 1 87 ? 4.535 -0.124 -9.008 1 89.31 87 LEU A O 1
ATOM 675 N N . GLY A 1 88 ? 5.902 -0.129 -7.211 1 81.69 88 GLY A N 1
ATOM 676 C CA . GLY A 1 88 ? 6.188 1.289 -7.359 1 81.69 88 GLY A CA 1
ATOM 677 C C . GLY A 1 88 ? 5.172 2.18 -6.668 1 81.69 88 GLY A C 1
ATOM 678 O O . GLY A 1 88 ? 5.098 3.377 -6.949 1 81.69 88 GLY A O 1
ATOM 679 N N . ASN A 1 89 ? 4.41 1.543 -5.887 1 78 89 ASN A N 1
ATOM 680 C CA . ASN A 1 89 ? 3.484 2.35 -5.102 1 78 89 ASN A CA 1
ATOM 681 C C . ASN A 1 89 ? 4.18 2.996 -3.906 1 78 89 ASN A C 1
ATOM 683 O O . ASN A 1 89 ? 4.984 2.355 -3.23 1 78 89 ASN A O 1
ATOM 687 N N . SER A 1 90 ? 4.074 4.164 -3.662 1 71.75 90 SER A N 1
ATOM 688 C CA . SER A 1 90 ? 4.625 4.84 -2.492 1 71.75 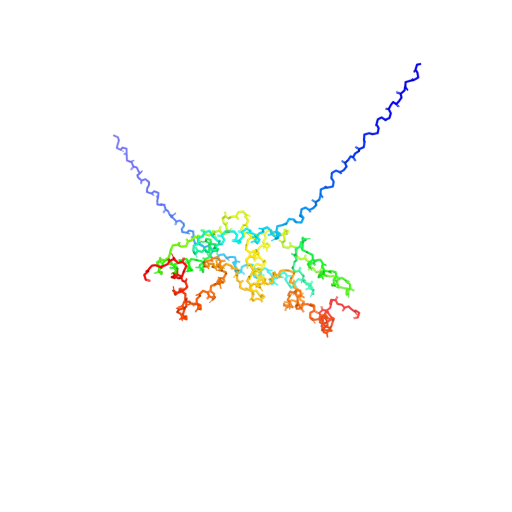90 SER A CA 1
ATOM 689 C C . SER A 1 90 ? 3.791 4.551 -1.247 1 71.75 90 SER A C 1
ATOM 691 O O . SER A 1 90 ? 2.592 4.281 -1.345 1 71.75 90 SER A O 1
ATOM 693 N N . PRO A 1 91 ? 4.602 4.434 -0.148 1 76.12 91 PRO A N 1
ATOM 694 C CA . PRO A 1 91 ? 3.803 4.312 1.074 1 76.12 91 PRO A CA 1
ATOM 695 C C . PRO A 1 91 ? 2.73 5.391 1.191 1 76.12 91 PRO A C 1
ATOM 697 O O . PRO A 1 91 ? 2.949 6.531 0.771 1 76.12 91 PRO A O 1
ATOM 700 N N . ALA A 1 92 ? 1.69 4.895 1.854 1 81.75 92 ALA A N 1
ATOM 701 C CA . ALA A 1 92 ? 0.589 5.844 1.969 1 81.75 92 ALA A CA 1
ATOM 702 C C . ALA A 1 92 ? 0.925 6.953 2.963 1 81.75 92 ALA A C 1
ATOM 704 O O . ALA A 1 92 ? 0.552 8.109 2.76 1 81.75 92 ALA A O 1
ATOM 705 N N . ILE A 1 93 ? 1.664 6.617 4.02 1 90.44 93 ILE A N 1
ATOM 706 C CA . ILE A 1 93 ? 1.938 7.637 5.031 1 90.44 93 ILE A CA 1
ATOM 707 C C . ILE A 1 93 ? 3.4 8.07 4.941 1 90.44 93 ILE A C 1
ATOM 709 O O . ILE A 1 93 ? 4.246 7.328 4.434 1 90.44 93 ILE A O 1
ATOM 713 N N . PRO A 1 94 ? 3.645 9.352 5.371 1 95.94 94 PRO A N 1
ATOM 714 C CA . PRO A 1 94 ? 2.705 10.336 5.914 1 95.94 94 PRO A CA 1
ATOM 715 C C . PRO A 1 94 ? 1.785 10.93 4.848 1 95.94 94 PRO A C 1
ATOM 717 O O . PRO A 1 94 ? 2.174 11.031 3.68 1 95.94 94 PRO A O 1
ATOM 720 N N . VAL A 1 95 ? 0.514 11.305 5.285 1 97.56 95 VAL A N 1
ATOM 721 C CA . VAL A 1 95 ? -0.438 12.039 4.457 1 97.56 95 VAL A CA 1
ATOM 722 C C . VAL A 1 95 ? -0.882 13.305 5.18 1 97.56 95 VAL A C 1
ATOM 724 O O . VAL A 1 95 ? -1.194 13.273 6.371 1 97.56 95 VAL A O 1
ATOM 727 N N . VAL A 1 96 ? -0.935 14.414 4.398 1 98.5 96 VAL A N 1
ATOM 728 C CA . VAL A 1 96 ? -1.231 15.711 4.996 1 98.5 96 VAL A CA 1
ATOM 729 C C . VAL A 1 96 ? -2.537 16.25 4.426 1 98.5 96 VAL A C 1
ATOM 731 O O . VAL A 1 96 ? -2.779 16.172 3.219 1 98.5 96 VAL A O 1
ATOM 734 N N . PHE A 1 97 ? -3.264 16.703 5.32 1 98.44 97 PHE A N 1
ATOM 735 C CA . PHE A 1 97 ? -4.426 17.531 5.008 1 98.44 97 PHE A CA 1
ATOM 736 C C . PHE A 1 97 ? -4.238 18.953 5.527 1 98.44 97 PHE A C 1
ATOM 738 O O . PHE A 1 97 ? -3.754 19.156 6.645 1 98.44 97 PHE A O 1
ATOM 745 N N . ILE A 1 98 ? -4.648 19.922 4.777 1 98.19 98 ILE A N 1
ATOM 746 C CA . ILE A 1 98 ? -4.672 21.344 5.152 1 98.19 98 ILE A CA 1
ATOM 747 C C . ILE A 1 98 ? -6.047 21.922 4.863 1 98.19 98 ILE A C 1
ATOM 749 O O . ILE A 1 98 ? -6.543 21.844 3.738 1 98.19 98 ILE A O 1
ATOM 753 N N . GLY A 1 99 ? -6.598 22.453 5.867 1 96.5 99 GLY A N 1
ATOM 754 C CA . GLY A 1 99 ? -7.941 22.984 5.699 1 96.5 99 GLY A CA 1
ATOM 755 C C . GLY A 1 99 ? -8.953 21.922 5.316 1 96.5 99 GLY A C 1
ATOM 756 O O . GLY A 1 99 ? -9.891 22.203 4.562 1 96.5 99 GLY A O 1
ATOM 757 N N . GLY A 1 100 ? -8.695 20.812 5.637 1 96.38 100 GLY A N 1
ATOM 758 C CA . GLY A 1 100 ? -9.609 19.719 5.32 1 96.38 100 GLY A CA 1
ATOM 759 C C . GLY A 1 100 ? -9.414 19.172 3.922 1 96.38 100 GLY A C 1
ATOM 760 O O . GLY A 1 100 ? -10.094 18.219 3.523 1 96.38 100 GLY A O 1
ATOM 761 N N . GLU A 1 101 ? -8.547 19.719 3.25 1 95.69 101 GLU A N 1
ATOM 762 C CA . GLU A 1 101 ? -8.281 19.266 1.884 1 95.69 101 GLU A CA 1
ATOM 763 C C . GLU A 1 101 ? -7.016 18.422 1.814 1 95.69 101 GLU A C 1
ATOM 765 O O . GLU A 1 101 ? -6.02 18.719 2.473 1 95.69 101 GLU A O 1
ATOM 770 N N . LEU A 1 102 ? -7.16 17.438 0.953 1 97.31 102 LEU A N 1
ATOM 771 C CA . LEU A 1 102 ? -6.004 16.578 0.76 1 97.31 102 LEU A CA 1
ATOM 772 C C . LEU A 1 102 ? -4.906 17.297 -0.012 1 97.31 102 LEU A C 1
ATOM 774 O O . LEU A 1 102 ? -5.109 17.703 -1.159 1 97.31 102 LEU A O 1
ATOM 778 N N . ILE A 1 103 ? -3.664 17.484 0.681 1 97.12 103 ILE A N 1
ATOM 779 C CA . ILE A 1 103 ? -2.484 17.969 -0.024 1 97.12 103 ILE A CA 1
ATOM 780 C C . ILE A 1 103 ? -1.73 16.797 -0.648 1 97.12 103 ILE A C 1
ATOM 782 O O . ILE A 1 103 ? -1.371 16.844 -1.827 1 97.12 103 ILE A O 1
ATOM 786 N N . GLY A 1 104 ? -1.483 15.766 0.193 1 95.12 104 GLY A N 1
ATOM 787 C CA . GLY A 1 104 ? -0.818 14.586 -0.326 1 95.12 104 GLY A CA 1
ATOM 788 C C . GLY A 1 104 ? 0.234 14.031 0.615 1 95.12 104 GLY A C 1
ATOM 789 O O . GLY A 1 104 ? 0.212 14.312 1.815 1 95.12 104 GLY A O 1
ATOM 790 N N . SER A 1 105 ? 1.007 13.148 0.026 1 93.56 105 SER A N 1
ATOM 791 C CA . SER A 1 105 ? 2.105 12.531 0.765 1 93.56 105 SER A CA 1
ATOM 792 C C . SER A 1 105 ? 3.367 13.383 0.686 1 93.56 105 SER A C 1
ATOM 794 O O . SER A 1 105 ? 3.301 14.578 0.365 1 93.56 105 SER A O 1
ATOM 796 N N . MET A 1 106 ? 4.484 12.805 1.086 1 91.62 106 MET A N 1
ATOM 797 C CA . MET A 1 106 ? 5.754 13.516 1.235 1 91.62 106 MET A CA 1
ATOM 798 C C . MET A 1 106 ? 6.105 14.281 -0.036 1 91.62 106 MET A C 1
ATOM 800 O O . MET A 1 106 ? 6.438 15.461 0.019 1 91.62 106 MET A O 1
ATOM 804 N N . ASP A 1 107 ? 6.023 13.664 -1.174 1 90.31 107 ASP A N 1
ATOM 805 C CA . ASP A 1 107 ? 6.441 14.297 -2.422 1 90.31 107 ASP A CA 1
ATOM 806 C C . ASP A 1 107 ? 5.613 15.547 -2.711 1 90.31 107 ASP A C 1
ATOM 808 O O . ASP A 1 107 ? 6.164 16.578 -3.08 1 90.31 107 ASP A O 1
ATOM 812 N N . ARG A 1 108 ? 4.352 15.445 -2.523 1 93.25 108 ARG A N 1
ATOM 813 C CA . ARG A 1 108 ? 3.482 16.578 -2.791 1 93.25 108 ARG A CA 1
ATOM 814 C C . ARG A 1 108 ? 3.736 17.719 -1.798 1 93.25 108 ARG A C 1
ATOM 816 O O . ARG A 1 108 ? 3.736 18.891 -2.172 1 93.25 108 ARG A O 1
ATOM 823 N N . VAL A 1 109 ? 3.883 17.438 -0.578 1 96.25 109 VAL A N 1
ATOM 824 C CA . VAL A 1 109 ? 4.125 18.453 0.436 1 96.25 109 VAL A CA 1
ATOM 825 C C . VAL A 1 109 ? 5.457 19.156 0.16 1 96.25 109 VAL A C 1
ATOM 827 O O . VAL A 1 109 ? 5.547 20.375 0.223 1 96.25 109 VAL A O 1
ATOM 830 N N . MET A 1 110 ? 6.449 18.344 -0.169 1 95.25 110 MET A N 1
ATOM 831 C CA . MET A 1 110 ? 7.754 18.938 -0.456 1 95.25 110 MET A CA 1
ATOM 832 C C . MET A 1 110 ? 7.695 19.812 -1.702 1 95.25 110 MET A C 1
ATOM 834 O O . MET A 1 110 ? 8.32 20.875 -1.749 1 95.25 110 MET A O 1
ATOM 838 N N . ALA A 1 111 ? 7 19.375 -2.67 1 94.19 111 ALA A N 1
ATOM 839 C CA . ALA A 1 111 ? 6.82 20.203 -3.859 1 94.19 111 ALA A CA 1
ATOM 840 C C . ALA A 1 111 ? 6.184 21.547 -3.504 1 94.19 111 ALA A C 1
ATOM 842 O O . ALA A 1 111 ? 6.625 22.594 -3.98 1 94.19 111 ALA A O 1
ATOM 843 N N . SER A 1 112 ? 5.238 21.453 -2.713 1 97 112 SER A N 1
ATOM 844 C CA . SER A 1 112 ? 4.578 22.672 -2.275 1 97 112 SER A CA 1
ATOM 845 C C . SER A 1 112 ? 5.527 23.562 -1.471 1 97 112 SER A C 1
ATOM 847 O O . SER A 1 112 ? 5.48 24.781 -1.572 1 97 112 SER A O 1
ATOM 849 N N . HIS A 1 113 ? 6.34 23.031 -0.677 1 95.5 113 HIS A N 1
ATOM 850 C CA . HIS A 1 113 ? 7.297 23.781 0.12 1 95.5 113 HIS A CA 1
ATOM 851 C C . HIS A 1 113 ? 8.352 24.453 -0.764 1 95.5 113 HIS A C 1
ATOM 853 O O . HIS A 1 113 ? 8.617 25.641 -0.63 1 95.5 113 HIS A O 1
ATOM 859 N N . ILE A 1 114 ? 8.859 23.734 -1.68 1 93 114 ILE A N 1
ATOM 860 C CA . ILE A 1 114 ? 9.93 24.188 -2.553 1 93 114 ILE A CA 1
ATOM 861 C C . ILE A 1 114 ? 9.398 25.266 -3.5 1 93 114 ILE A C 1
ATOM 863 O O . ILE A 1 114 ? 10.094 26.25 -3.787 1 93 114 ILE A O 1
ATOM 867 N N . SER A 1 115 ? 8.234 25.016 -3.943 1 93.69 115 SER A N 1
ATOM 868 C CA . SER A 1 115 ? 7.648 25.969 -4.871 1 93.69 115 SER A CA 1
ATOM 869 C C . SER A 1 115 ? 7.25 27.266 -4.156 1 93.69 115 SER A C 1
ATOM 871 O O . SER A 1 115 ? 6.922 28.25 -4.805 1 93.69 115 SER A O 1
ATOM 873 N N . GLY A 1 116 ? 7.234 27.234 -2.848 1 94.62 116 GLY A N 1
ATOM 874 C CA . GLY A 1 116 ? 6.828 28.391 -2.082 1 94.62 116 GLY A CA 1
ATOM 875 C C . GLY A 1 116 ? 5.328 28.484 -1.88 1 94.62 116 GLY A C 1
ATOM 876 O O . GLY A 1 116 ? 4.828 29.469 -1.321 1 94.62 116 GLY A O 1
ATOM 877 N N . SER A 1 117 ? 4.504 27.5 -2.279 1 96.25 117 SER A N 1
ATOM 878 C CA . SER A 1 117 ? 3.049 27.547 -2.182 1 96.25 117 SER A CA 1
ATOM 879 C C . SER A 1 117 ? 2.564 27.078 -0.817 1 96.25 117 SER A C 1
ATOM 881 O O . SER A 1 117 ? 1.413 27.312 -0.444 1 96.25 117 SER A O 1
ATOM 883 N N . LEU A 1 118 ? 3.381 26.406 -0.072 1 96.75 118 LEU A N 1
ATOM 884 C CA . LEU A 1 118 ? 2.936 25.844 1.195 1 96.75 118 LEU A CA 1
ATOM 885 C C . LEU A 1 118 ? 2.619 26.938 2.203 1 96.75 118 LEU A C 1
ATOM 887 O O . LEU A 1 118 ? 1.55 26.938 2.818 1 96.75 118 LEU A O 1
ATOM 891 N N . VAL A 1 119 ? 3.51 27.859 2.369 1 96.5 119 VAL A N 1
ATOM 892 C CA . VAL A 1 119 ? 3.361 28.891 3.387 1 96.5 119 VAL A CA 1
ATOM 893 C C . VAL A 1 119 ? 2.088 29.688 3.127 1 96.5 119 VAL A C 1
ATOM 895 O O . VAL A 1 119 ? 1.273 29.891 4.035 1 96.5 119 VAL A O 1
ATOM 898 N N . PRO A 1 120 ? 1.831 30.188 1.852 1 95.75 120 PRO A N 1
ATOM 899 C CA . PRO A 1 120 ? 0.571 30.891 1.589 1 95.75 120 PRO A CA 1
ATOM 900 C C . PRO A 1 120 ? -0.655 30.031 1.921 1 95.75 120 PRO A C 1
ATOM 902 O O . PRO A 1 120 ? -1.645 30.562 2.443 1 95.75 120 PRO A O 1
ATOM 905 N N . LEU A 1 121 ? -0.555 28.781 1.661 1 95.81 121 LEU A N 1
ATOM 906 C CA . LEU A 1 121 ? -1.659 27.891 1.97 1 95.81 121 LEU A CA 1
ATOM 907 C C . LEU A 1 121 ? -1.896 27.812 3.475 1 95.81 121 LEU A C 1
ATOM 909 O O . LEU A 1 121 ? -3.039 27.859 3.932 1 95.81 121 LEU A O 1
ATOM 913 N N . LEU A 1 122 ? -0.889 27.703 4.234 1 97.25 122 LEU A N 1
ATOM 914 C CA . LEU A 1 122 ? -0.99 27.625 5.688 1 97.25 122 LEU A CA 1
ATOM 915 C C . LEU A 1 122 ? -1.579 28.922 6.254 1 97.25 122 LEU A C 1
ATOM 917 O O . LEU A 1 122 ? -2.381 28.875 7.191 1 97.25 122 LEU A O 1
ATOM 921 N N . LYS A 1 123 ? -1.153 30.016 5.703 1 96.5 123 LYS A N 1
ATOM 922 C CA . LYS A 1 123 ? -1.698 31.297 6.148 1 96.5 123 LYS A CA 1
ATOM 923 C C . LYS A 1 123 ? -3.191 31.391 5.848 1 96.5 123 LYS A C 1
ATOM 925 O O . LYS A 1 123 ? -3.965 31.891 6.672 1 96.5 123 LYS A O 1
ATOM 930 N N . GLU A 1 124 ? -3.592 30.938 4.762 1 95.38 124 GLU A N 1
ATOM 931 C CA . GLU A 1 124 ? -4.984 31 4.332 1 95.38 124 GLU A CA 1
ATOM 932 C C . GLU A 1 124 ? -5.898 30.266 5.305 1 95.38 124 GLU A C 1
ATOM 934 O O . GLU A 1 124 ? -7.027 30.688 5.551 1 95.38 124 GLU A O 1
ATOM 939 N N . VAL A 1 125 ? -5.379 29.266 5.875 1 95.56 125 VAL A N 1
ATOM 940 C CA . VAL A 1 125 ? -6.242 28.469 6.734 1 95.56 125 VAL A CA 1
ATOM 941 C C . VAL A 1 125 ? -5.992 28.812 8.195 1 95.56 125 VAL A C 1
ATOM 943 O O . VAL A 1 125 ? -6.504 28.156 9.102 1 95.56 125 VAL A O 1
ATOM 946 N N . GLY A 1 126 ? -5.164 29.688 8.547 1 94.94 126 GLY A N 1
ATOM 947 C CA . GLY A 1 126 ? -4.941 30.156 9.906 1 94.94 126 GLY A CA 1
ATOM 948 C C . GLY A 1 126 ? -3.982 29.266 10.688 1 94.94 126 GLY A C 1
ATOM 949 O O . GLY A 1 126 ? -4.023 29.234 11.922 1 94.94 126 GLY A O 1
ATOM 950 N N . ALA A 1 127 ? -3.189 28.578 9.977 1 95.44 127 ALA A N 1
ATOM 951 C CA . ALA A 1 127 ? -2.23 27.719 10.656 1 95.44 127 ALA A CA 1
ATOM 952 C C . ALA A 1 127 ? -0.924 28.453 10.938 1 95.44 127 ALA A C 1
ATOM 954 O O . ALA A 1 127 ? -0.101 27.984 11.727 1 95.44 127 ALA A O 1
ATOM 955 N N . LEU A 1 128 ? -0.703 29.484 10.273 1 89.06 128 LEU A N 1
ATOM 956 C CA . LEU A 1 128 ? 0.493 30.312 10.406 1 89.06 128 LEU A CA 1
ATOM 957 C C . LEU A 1 128 ? 0.129 31.781 10.477 1 89.06 128 LEU A C 1
ATOM 959 O O . LEU A 1 128 ? -0.723 32.25 9.727 1 89.06 128 LEU A O 1
ATOM 963 N N . TRP A 1 129 ? 0.694 32.469 11.461 1 82.44 129 TRP A N 1
ATOM 964 C CA . TRP A 1 129 ? 0.392 33.906 11.617 1 82.44 129 TRP A CA 1
ATOM 965 C C . TRP A 1 129 ? 1.554 34.75 11.141 1 82.44 129 TRP A C 1
ATOM 967 O O . TRP A 1 129 ? 1.398 35.969 10.938 1 82.44 129 TRP A O 1
ATOM 977 N N . LEU A 1 130 ? 2.682 34.25 10.953 1 67.62 130 LEU A N 1
ATOM 978 C CA . LEU A 1 130 ? 3.732 35.219 10.625 1 67.62 130 LEU A CA 1
ATOM 979 C C . LEU A 1 130 ? 3.668 35.594 9.148 1 67.62 130 LEU A C 1
ATOM 981 O O . LEU A 1 130 ? 3.18 34.812 8.32 1 67.62 130 LEU A O 1
ATOM 985 N N . MET B 1 1 ? -56.781 -42.375 28.141 1 29.17 1 MET B N 1
ATOM 986 C CA . MET B 1 1 ? -56.812 -40.906 28.203 1 29.17 1 MET B CA 1
ATOM 987 C C . MET B 1 1 ? -55.906 -40.281 27.156 1 29.17 1 MET B C 1
ATOM 989 O O . MET B 1 1 ? -54.75 -40.656 27.047 1 29.17 1 MET B O 1
ATOM 993 N N . GLN B 1 2 ? -56.375 -39.812 26.047 1 28.42 2 GLN B N 1
ATOM 994 C CA . GLN B 1 2 ? -56 -39.531 24.656 1 28.42 2 GLN B CA 1
ATOM 995 C C . GLN B 1 2 ? -55.094 -38.281 24.578 1 28.42 2 GLN B C 1
ATOM 997 O O . GLN B 1 2 ? -55.531 -37.188 24.891 1 28.42 2 GLN B O 1
ATOM 1002 N N . TYR B 1 3 ? -53.844 -38.406 25.078 1 34.25 3 TYR B N 1
ATOM 1003 C CA . TYR B 1 3 ? -52.938 -37.281 25.359 1 34.25 3 TYR B CA 1
ATOM 1004 C C . TYR B 1 3 ? -52.719 -36.438 24.109 1 34.25 3 TYR B C 1
ATOM 1006 O O . TYR B 1 3 ? -52.438 -36.969 23.031 1 34.25 3 TYR B O 1
ATOM 1014 N N . GLN B 1 4 ? -53.5 -35.375 23.906 1 30.48 4 GLN B N 1
ATOM 1015 C CA . GLN B 1 4 ? -53.469 -34.344 22.875 1 30.48 4 GLN B CA 1
ATOM 1016 C C . GLN B 1 4 ? -52.062 -33.812 22.703 1 30.48 4 GLN B C 1
ATOM 1018 O O . GLN B 1 4 ? -51.438 -33.312 23.656 1 30.48 4 GLN B O 1
ATOM 1023 N N . GLU B 1 5 ? -51.219 -34.344 21.781 1 31.98 5 GLU B N 1
ATOM 1024 C CA . GLU B 1 5 ? -49.875 -34.094 21.344 1 31.98 5 GLU B CA 1
ATOM 1025 C C . GLU B 1 5 ? -49.719 -32.688 20.797 1 31.98 5 GLU B C 1
ATOM 1027 O O . GLU B 1 5 ? -50.25 -32.375 19.734 1 31.98 5 GLU B O 1
ATOM 1032 N N . SER B 1 6 ? -49.969 -31.656 21.625 1 35.78 6 SER B N 1
ATOM 1033 C CA . SER B 1 6 ? -49.938 -30.312 21.062 1 35.78 6 SER B CA 1
ATOM 1034 C C . SER B 1 6 ? -48.594 -30.031 20.422 1 35.78 6 SER B C 1
ATOM 1036 O O . SER B 1 6 ? -47.531 -30.219 21.047 1 35.78 6 SER B O 1
ATOM 1038 N N . ASN B 1 7 ? -48.375 -30.203 19.109 1 31.48 7 ASN B N 1
ATOM 1039 C CA . ASN B 1 7 ? -47.25 -29.984 18.203 1 31.48 7 ASN B CA 1
ATOM 1040 C C . ASN B 1 7 ? -46.812 -28.516 18.188 1 31.48 7 ASN B C 1
ATOM 1042 O O . ASN B 1 7 ? -47.531 -27.672 17.656 1 31.48 7 ASN B O 1
ATOM 1046 N N . SER B 1 8 ? -46.5 -27.984 19.281 1 34.44 8 SER B N 1
ATOM 1047 C CA . SER B 1 8 ? -46.125 -26.562 19.172 1 34.44 8 SER B CA 1
ATOM 1048 C C . SER B 1 8 ? -44.969 -26.359 18.219 1 34.44 8 SER B C 1
ATOM 1050 O O . SER B 1 8 ? -43.938 -27.016 18.359 1 34.44 8 SER B O 1
ATOM 1052 N N . PHE B 1 9 ? -45.156 -26.141 16.891 1 31.23 9 PHE B N 1
ATOM 1053 C CA . PHE B 1 9 ? -44.219 -25.797 15.852 1 31.23 9 PHE B CA 1
ATOM 1054 C C . PHE B 1 9 ? -43.406 -24.562 16.234 1 31.23 9 PHE B C 1
ATOM 1056 O O . PHE B 1 9 ? -43.969 -23.484 16.422 1 31.23 9 PHE B O 1
ATOM 1063 N N . ARG B 1 10 ? -42.469 -24.609 17.078 1 30.95 10 ARG B N 1
ATOM 1064 C CA . ARG B 1 10 ? -41.625 -23.453 17.359 1 30.95 10 ARG B CA 1
ATOM 1065 C C . ARG B 1 10 ? -40.906 -23 16.094 1 30.95 10 ARG B C 1
ATOM 1067 O O . ARG B 1 10 ? -40.188 -23.781 15.453 1 30.95 10 ARG B O 1
ATOM 1074 N N . GLY B 1 11 ? -41.406 -22.141 15.25 1 31.83 11 GLY B N 1
ATOM 1075 C CA . GLY B 1 11 ? -40.844 -21.484 14.078 1 31.83 11 GLY B CA 1
ATOM 1076 C C . GLY B 1 11 ? -39.469 -20.906 14.328 1 31.83 11 GLY B C 1
ATOM 1077 O O . GLY B 1 11 ? -39.25 -20.219 15.32 1 31.83 11 GLY B O 1
ATOM 1078 N N . ASN B 1 12 ? -38.406 -21.625 14.086 1 28.91 12 ASN B N 1
ATOM 1079 C CA . ASN B 1 12 ? -37 -21.203 14.125 1 28.91 12 ASN B CA 1
ATOM 1080 C C . ASN B 1 12 ? -36.781 -19.938 13.305 1 28.91 12 ASN B C 1
ATOM 1082 O O . ASN B 1 12 ? -36.969 -19.938 12.086 1 28.91 12 ASN B O 1
ATOM 1086 N N . HIS B 1 13 ? -37.156 -18.812 13.711 1 32.94 13 HIS B N 1
ATOM 1087 C CA . HIS B 1 13 ? -36.75 -17.594 13.016 1 32.94 13 HIS B CA 1
ATOM 1088 C C . HIS B 1 13 ? -35.25 -17.484 12.883 1 32.94 13 HIS B C 1
ATOM 1090 O O . HIS B 1 13 ? -34.531 -17.469 13.883 1 32.94 13 HIS B O 1
ATOM 1096 N N . ARG B 1 14 ? -34.5 -18.125 11.922 1 28.91 14 ARG B N 1
ATOM 1097 C CA . ARG B 1 14 ? -33.125 -17.891 11.539 1 28.91 14 ARG B CA 1
ATOM 1098 C C . ARG B 1 14 ? -32.812 -16.406 11.398 1 28.91 14 ARG B C 1
ATOM 1100 O O . ARG B 1 14 ? -33.5 -15.695 10.664 1 28.91 14 ARG B O 1
ATOM 1107 N N . THR B 1 15 ? -32.344 -15.742 12.344 1 32.38 15 THR B N 1
ATOM 1108 C CA . THR B 1 15 ? -31.812 -14.391 12.211 1 32.38 15 THR B CA 1
ATOM 1109 C C . THR B 1 15 ? -30.703 -14.352 11.156 1 32.38 15 THR B C 1
ATOM 1111 O O . THR B 1 15 ? 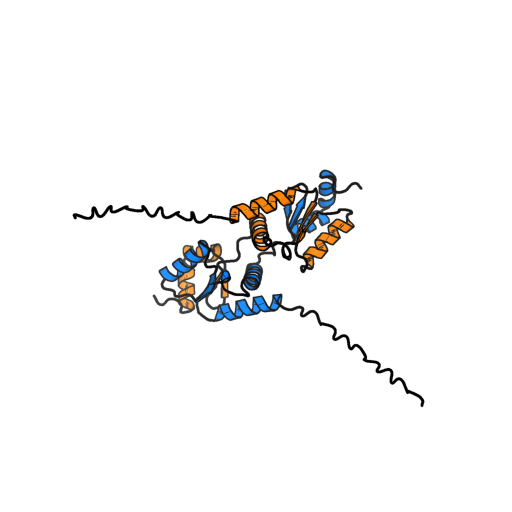-29.75 -15.117 11.219 1 32.38 15 THR B O 1
ATOM 1114 N N . THR B 1 16 ? -30.922 -14.219 9.859 1 30.86 16 THR B N 1
ATOM 1115 C CA . THR B 1 16 ? -30 -13.883 8.773 1 30.86 16 THR B CA 1
ATOM 1116 C C . THR B 1 16 ? -28.953 -12.875 9.234 1 30.86 16 THR B C 1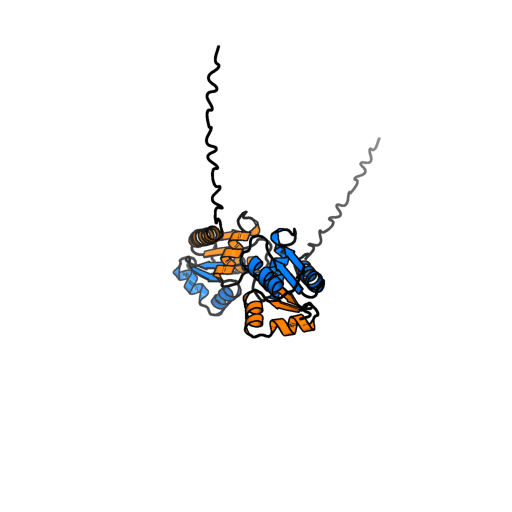
ATOM 1118 O O . THR B 1 16 ? -29.312 -11.805 9.75 1 30.86 16 THR B O 1
ATOM 1121 N N . LYS B 1 17 ? -27.891 -13.258 9.719 1 27.78 17 LYS B N 1
ATOM 1122 C CA . LYS B 1 17 ? -26.766 -12.344 9.914 1 27.78 17 LYS B CA 1
ATOM 1123 C C . LYS B 1 17 ? -26.469 -11.562 8.641 1 27.78 17 LYS B C 1
ATOM 1125 O O . LYS B 1 17 ? -26.125 -12.156 7.613 1 27.78 17 LYS B O 1
ATOM 1130 N N . VAL B 1 18 ? -27.203 -10.609 8.195 1 30.12 18 VAL B N 1
ATOM 1131 C CA . VAL B 1 18 ? -26.781 -9.664 7.16 1 30.12 18 VAL B CA 1
ATOM 1132 C C . VAL B 1 18 ? -25.266 -9.461 7.234 1 30.12 18 VAL B C 1
ATOM 1134 O O . VAL B 1 18 ? -24.734 -9.148 8.297 1 30.12 18 VAL B O 1
ATOM 1137 N N . LYS B 1 19 ? -24.375 -10.086 6.543 1 31.11 19 LYS B N 1
ATOM 1138 C CA . LYS B 1 19 ? -22.969 -9.766 6.316 1 31.11 19 LYS B CA 1
ATOM 1139 C C . LYS B 1 19 ? -22.75 -8.258 6.258 1 31.11 19 LYS B C 1
ATOM 1141 O O . LYS B 1 19 ? -23.344 -7.57 5.418 1 31.11 19 LYS B O 1
ATOM 1146 N N . GLN B 1 20 ? -22.609 -7.551 7.324 1 28.09 20 GLN B N 1
ATOM 1147 C CA . GLN B 1 20 ? -22.234 -6.141 7.34 1 28.09 20 GLN B CA 1
ATOM 1148 C C . GLN B 1 20 ? -21.25 -5.828 6.219 1 28.09 20 GLN B C 1
ATOM 1150 O O . GLN B 1 20 ? -20.156 -6.402 6.164 1 28.09 20 GLN B O 1
ATOM 1155 N N . ARG B 1 21 ? -21.484 -5.898 4.961 1 35.47 21 ARG B N 1
ATOM 1156 C CA . ARG B 1 21 ? -20.672 -5.102 4.047 1 35.47 21 ARG B CA 1
ATOM 1157 C C . ARG B 1 21 ? -19.969 -3.969 4.789 1 35.47 21 ARG B C 1
ATOM 1159 O O . ARG B 1 21 ? -20.562 -2.908 5.012 1 35.47 21 ARG B O 1
ATOM 1166 N N . SER B 1 22 ? -19.484 -4.234 5.836 1 36.88 22 SER B N 1
ATOM 1167 C CA . SER B 1 22 ? -18.766 -3.295 6.684 1 36.88 22 SER B CA 1
ATOM 1168 C C . SER B 1 22 ? -18.125 -2.184 5.855 1 36.88 22 SER B C 1
ATOM 1170 O O . SER B 1 22 ? -18.812 -1.297 5.355 1 36.88 22 SER B O 1
ATOM 1172 N N . SER B 1 23 ? -16.562 -1.902 6.129 1 40.66 23 SER B N 1
ATOM 1173 C CA . SER B 1 23 ? -15.578 -0.906 6.551 1 40.66 23 SER B CA 1
ATOM 1174 C C . SER B 1 23 ? -14.953 -0.206 5.348 1 40.66 23 SER B C 1
ATOM 1176 O O . SER B 1 23 ? -14.039 0.601 5.5 1 40.66 23 SER B O 1
ATOM 1178 N N . CYS B 1 24 ? -15.109 -0.805 4.383 1 48.72 24 CYS B N 1
ATOM 1179 C CA . CYS B 1 24 ? -14.336 0.002 3.441 1 48.72 24 CYS B CA 1
ATOM 1180 C C . CYS B 1 24 ? -14.836 1.443 3.426 1 48.72 24 CYS B C 1
ATOM 1182 O O . CYS B 1 24 ? -14.031 2.381 3.463 1 48.72 24 CYS B O 1
ATOM 1184 N N . SER B 1 25 ? -16.219 1.57 3.42 1 56.97 25 SER B N 1
ATOM 1185 C CA . SER B 1 25 ? -16.844 2.891 3.445 1 56.97 25 SER B CA 1
ATOM 1186 C C . SER B 1 25 ? -16.562 3.609 4.758 1 56.97 25 SER B C 1
ATOM 1188 O O . SER B 1 25 ? -16.359 4.824 4.777 1 56.97 25 SER B O 1
ATOM 1190 N N . ASP B 1 26 ? -16.234 2.77 5.832 1 80.06 26 ASP B N 1
ATOM 1191 C CA . ASP B 1 26 ? -16.156 3.4 7.145 1 80.06 26 ASP B CA 1
ATOM 1192 C C . ASP B 1 26 ? -14.781 4.02 7.375 1 80.06 26 ASP B C 1
ATOM 1194 O O . ASP B 1 26 ? -14.664 5.094 7.965 1 80.06 26 ASP B O 1
ATOM 1198 N N . SER B 1 27 ? -13.859 3.387 6.785 1 89.44 27 SER B N 1
ATOM 1199 C CA . SER B 1 27 ? -12.523 3.918 7.047 1 89.44 27 SER B CA 1
ATOM 1200 C C . SER B 1 27 ? -12.312 5.242 6.324 1 89.44 27 SER B C 1
ATOM 1202 O O . SER B 1 27 ? -11.672 6.152 6.859 1 89.44 27 SER B O 1
ATOM 1204 N N . LEU B 1 28 ? -12.844 5.324 5.18 1 89.69 28 LEU B N 1
ATOM 1205 C CA . LEU B 1 28 ? -12.75 6.582 4.449 1 89.69 28 LEU B CA 1
ATOM 1206 C C . LEU B 1 28 ? -13.477 7.695 5.199 1 89.69 28 LEU B C 1
ATOM 1208 O O . LEU B 1 28 ? -12.977 8.82 5.289 1 89.69 28 LEU B O 1
ATOM 1212 N N . GLU B 1 29 ? -14.664 7.328 5.695 1 91.25 29 GLU B N 1
ATOM 1213 C CA . GLU B 1 29 ? -15.414 8.312 6.465 1 91.25 29 GLU B CA 1
ATOM 1214 C C . GLU B 1 29 ? -14.633 8.773 7.691 1 91.25 29 GLU B C 1
ATOM 1216 O O . GLU B 1 29 ? -14.641 9.953 8.039 1 91.25 29 GLU B O 1
ATOM 1221 N N . ARG B 1 30 ? -14.039 7.867 8.32 1 93.62 30 ARG B N 1
ATOM 1222 C CA . ARG B 1 30 ? -13.266 8.219 9.508 1 93.62 30 ARG B CA 1
ATOM 1223 C C . ARG B 1 30 ? -12.102 9.133 9.141 1 93.62 30 ARG B C 1
ATOM 1225 O O . ARG B 1 30 ? -11.82 10.109 9.844 1 93.62 30 ARG B O 1
ATOM 1232 N N . VAL B 1 31 ? -11.383 8.805 8.086 1 96 31 VAL B N 1
ATOM 1233 C CA . VAL B 1 31 ? -10.273 9.633 7.625 1 96 31 VAL B CA 1
ATOM 1234 C C . VAL B 1 31 ? -10.758 11.055 7.355 1 96 31 VAL B C 1
ATOM 1236 O O . VAL B 1 31 ? -10.133 12.023 7.793 1 96 31 VAL B O 1
ATOM 1239 N N . VAL B 1 32 ? -11.836 11.227 6.711 1 94.62 32 VAL B N 1
ATOM 1240 C CA . VAL B 1 32 ? -12.375 12.531 6.332 1 94.62 32 VAL B CA 1
ATOM 1241 C C . VAL B 1 32 ? -12.766 13.312 7.586 1 94.62 32 VAL B C 1
ATOM 1243 O O . VAL B 1 32 ? -12.516 14.516 7.68 1 94.62 32 VAL B O 1
ATOM 1246 N N . LYS B 1 33 ? -13.383 12.625 8.461 1 94.38 33 LYS B N 1
ATOM 1247 C CA . LYS B 1 33 ? -13.781 13.266 9.711 1 94.38 33 LYS B CA 1
ATOM 1248 C C . LYS B 1 33 ? -12.562 13.781 10.477 1 94.38 33 LYS B C 1
ATOM 1250 O O . LYS B 1 33 ? -12.539 14.93 10.922 1 94.38 33 LYS B O 1
ATOM 1255 N N . LEU B 1 34 ? -11.633 12.953 10.625 1 96.56 34 LEU B N 1
ATOM 1256 C CA . LEU B 1 34 ? -10.438 13.328 11.375 1 96.56 34 LEU B CA 1
ATOM 1257 C C . LEU B 1 34 ? -9.68 14.438 10.656 1 96.56 34 LEU B C 1
ATOM 1259 O O . LEU B 1 34 ? -9.094 15.312 11.305 1 96.56 34 LEU B O 1
ATOM 1263 N N . ALA B 1 35 ? -9.688 14.406 9.336 1 96.88 35 ALA B N 1
ATOM 1264 C CA . ALA B 1 35 ? -8.93 15.367 8.539 1 96.88 35 ALA B CA 1
ATOM 1265 C C . ALA B 1 35 ? -9.469 16.781 8.719 1 96.88 35 ALA B C 1
ATOM 1267 O O . ALA B 1 35 ? -8.789 17.75 8.398 1 96.88 35 ALA B O 1
ATOM 1268 N N . SER B 1 36 ? -10.594 16.953 9.281 1 95.5 36 SER B N 1
ATOM 1269 C CA . SER B 1 36 ? -11.242 18.25 9.367 1 95.5 36 SER B CA 1
ATOM 1270 C C . SER B 1 36 ? -11.156 18.828 10.781 1 95.5 36 SER B C 1
ATOM 1272 O O . SER B 1 36 ? -11.703 19.891 11.062 1 95.5 36 SER B O 1
ATOM 1274 N N . VAL B 1 37 ? -10.5 18.203 11.625 1 96.62 37 VAL B N 1
ATOM 1275 C CA . VAL B 1 37 ? -10.547 18.562 13.031 1 96.62 37 VAL B CA 1
ATOM 1276 C C . VAL B 1 37 ? -9.711 19.828 13.266 1 96.62 37 VAL B C 1
ATOM 1278 O O . VAL B 1 37 ? -9.984 20.594 14.188 1 96.62 37 VAL B O 1
ATOM 1281 N N . SER B 1 38 ? -8.672 20.047 12.578 1 97 38 SER B N 1
ATOM 1282 C CA . SER B 1 38 ? -7.789 21.203 12.719 1 97 38 SER B CA 1
ATOM 1283 C C . SER B 1 38 ? -7.301 21.688 11.359 1 97 38 SER B C 1
ATOM 1285 O O . SER B 1 38 ? -7.605 21.094 10.328 1 97 38 SER B O 1
ATOM 1287 N N . ALA B 1 39 ? -6.613 22.844 11.414 1 97.38 39 ALA B N 1
ATOM 1288 C CA . ALA B 1 39 ? -6.137 23.469 10.188 1 97.38 39 ALA B CA 1
ATOM 1289 C C . ALA B 1 39 ? -5.141 22.562 9.461 1 97.38 39 ALA B C 1
ATOM 1291 O O . ALA B 1 39 ? -5.117 22.516 8.227 1 97.38 39 ALA B O 1
ATOM 1292 N N . VAL B 1 40 ? -4.305 21.938 10.227 1 98.5 40 VAL B N 1
ATOM 1293 C CA . VAL B 1 40 ? -3.328 21.031 9.648 1 98.5 40 VAL B CA 1
ATOM 1294 C C . VAL B 1 40 ? -3.398 19.688 10.367 1 98.5 40 VAL B C 1
ATOM 1296 O O . VAL B 1 40 ? -3.244 19.609 11.586 1 98.5 40 VAL B O 1
ATOM 1299 N N . VAL B 1 41 ? -3.619 18.578 9.586 1 98.69 41 VAL B N 1
ATOM 1300 C CA . VAL B 1 41 ? -3.662 17.219 10.117 1 98.69 41 VAL B CA 1
ATOM 1301 C C . VAL B 1 41 ? -2.678 16.328 9.359 1 98.69 41 VAL B C 1
ATOM 1303 O O . VAL B 1 41 ? -2.615 16.375 8.133 1 98.69 41 VAL B O 1
ATOM 1306 N N . ILE B 1 42 ? -1.899 15.555 10.133 1 98.69 42 ILE B N 1
ATOM 1307 C CA . ILE B 1 42 ? -0.963 14.594 9.562 1 98.69 42 ILE B CA 1
ATOM 1308 C C . ILE B 1 42 ? -1.325 13.188 10.016 1 98.69 42 ILE B C 1
ATOM 1310 O O . ILE B 1 42 ? -1.388 12.914 11.219 1 98.69 42 ILE B O 1
ATOM 1314 N N . PHE B 1 43 ? -1.591 12.312 8.977 1 98.19 43 PHE B N 1
ATOM 1315 C CA . PHE B 1 43 ? -1.606 10.883 9.273 1 98.19 43 PHE B CA 1
ATOM 1316 C C . PHE B 1 43 ? -0.205 10.289 9.172 1 98.19 43 PHE B C 1
ATOM 1318 O O . PHE B 1 43 ? 0.456 10.422 8.141 1 98.19 43 PHE B O 1
ATOM 1325 N N . SER B 1 44 ? 0.142 9.672 10.305 1 97.06 44 SER B N 1
ATOM 1326 C CA . SER B 1 44 ? 1.545 9.344 10.531 1 97.06 44 SER B CA 1
ATOM 1327 C C . SER B 1 44 ? 1.691 7.949 11.133 1 97.06 44 SER B C 1
ATOM 1329 O O . SER B 1 44 ? 0.698 7.254 11.352 1 97.06 44 SER B O 1
ATOM 1331 N N . SER B 1 45 ? 2.973 7.48 11.172 1 91.94 45 SER B N 1
ATOM 1332 C CA . SER B 1 45 ? 3.418 6.34 11.969 1 91.94 45 SER B CA 1
ATOM 1333 C C . SER B 1 45 ? 4.652 6.691 12.797 1 91.94 45 SER B C 1
ATOM 1335 O O . SER B 1 45 ? 5.555 7.379 12.312 1 91.94 45 SER B O 1
ATOM 1337 N N . SER B 1 46 ? 4.707 6.113 14.055 1 90.25 46 SER B N 1
ATOM 1338 C CA . SER B 1 46 ? 5.738 6.516 15 1 90.25 46 SER B CA 1
ATOM 1339 C C . SER B 1 46 ? 7.102 5.949 14.617 1 90.25 46 SER B C 1
ATOM 1341 O O . SER B 1 46 ? 8.141 6.469 15.031 1 90.25 46 SER B O 1
ATOM 1343 N N . SER B 1 47 ? 7.078 4.996 13.836 1 84.25 47 SER B N 1
ATOM 1344 C CA . SER B 1 47 ? 8.336 4.34 13.516 1 84.25 47 SER B CA 1
ATOM 1345 C C . SER B 1 47 ? 8.883 4.824 12.172 1 84.25 47 SER B C 1
ATOM 1347 O O . SER B 1 47 ? 9.984 4.438 11.766 1 84.25 47 SER B O 1
ATOM 1349 N N . CYS B 1 48 ? 8.219 5.656 11.477 1 86.88 48 CYS B N 1
ATOM 1350 C CA . CYS B 1 48 ? 8.578 6.055 10.117 1 86.88 48 CYS B CA 1
ATOM 1351 C C . CYS B 1 48 ? 9.445 7.309 10.133 1 86.88 48 CYS B C 1
ATOM 1353 O O . CYS B 1 48 ? 9.023 8.359 10.625 1 86.88 48 CYS B O 1
ATOM 1355 N N . CYS B 1 49 ? 10.633 7.273 9.594 1 88.31 49 CYS B N 1
ATOM 1356 C CA . CYS B 1 49 ? 11.57 8.391 9.523 1 88.31 49 CYS B CA 1
ATOM 1357 C C . CYS B 1 49 ? 10.969 9.555 8.734 1 88.31 49 CYS B C 1
ATOM 1359 O O . CYS B 1 49 ? 11.117 10.711 9.125 1 88.31 49 CYS B O 1
ATOM 1361 N N . MET B 1 50 ? 10.305 9.234 7.555 1 90.25 50 MET B N 1
ATOM 1362 C CA . MET B 1 50 ? 9.711 10.289 6.742 1 90.25 50 MET B CA 1
ATOM 1363 C C . MET B 1 50 ? 8.602 11 7.508 1 90.25 50 MET B C 1
ATOM 1365 O O . MET B 1 50 ? 8.406 12.211 7.344 1 90.25 50 MET B O 1
ATOM 1369 N N . CYS B 1 51 ? 7.895 10.219 8.297 1 94.62 51 CYS B N 1
ATOM 1370 C CA . CYS B 1 51 ? 6.867 10.836 9.133 1 94.62 51 CYS B CA 1
ATOM 1371 C C . CYS B 1 51 ? 7.477 11.844 10.094 1 94.62 51 CYS B C 1
ATOM 1373 O O . CYS B 1 51 ? 6.941 12.938 10.281 1 94.62 51 CYS B O 1
ATOM 1375 N N . HIS B 1 52 ? 8.547 11.477 10.68 1 94.81 52 HIS B N 1
ATOM 1376 C CA . HIS B 1 52 ? 9.227 12.406 11.578 1 94.81 52 HIS B CA 1
ATOM 1377 C C . HIS B 1 52 ? 9.688 13.656 10.836 1 94.81 52 HIS B C 1
ATOM 1379 O O . HIS B 1 52 ? 9.547 14.773 11.344 1 94.81 52 HIS B O 1
ATOM 1385 N N . ALA B 1 53 ? 10.203 13.477 9.68 1 94.31 53 ALA B N 1
ATOM 1386 C CA . ALA B 1 53 ? 10.648 14.609 8.875 1 94.31 53 ALA B CA 1
ATOM 1387 C C . ALA B 1 53 ? 9.477 15.547 8.562 1 94.31 53 ALA B C 1
ATOM 1389 O O . ALA B 1 53 ? 9.625 16.766 8.625 1 94.31 53 ALA B O 1
ATOM 1390 N N . MET B 1 54 ? 8.414 14.953 8.172 1 96.94 54 MET B N 1
ATOM 1391 C CA . MET B 1 54 ? 7.238 15.758 7.867 1 96.94 54 MET B CA 1
ATOM 1392 C C . MET B 1 54 ? 6.793 16.547 9.086 1 96.94 54 MET B C 1
ATOM 1394 O O . MET B 1 54 ? 6.508 17.75 8.984 1 96.94 54 MET B O 1
ATOM 1398 N N . LYS B 1 55 ? 6.672 15.891 10.25 1 97.38 55 LYS B N 1
ATOM 1399 C CA . LYS B 1 55 ? 6.305 16.594 11.477 1 97.38 55 LYS B CA 1
ATOM 1400 C C . LYS B 1 55 ? 7.266 17.75 11.766 1 97.38 55 LYS B C 1
ATOM 1402 O O . LYS B 1 55 ? 6.84 18.844 12.102 1 97.38 55 LYS B O 1
ATOM 1407 N N . ARG B 1 56 ? 8.508 17.547 11.602 1 96.06 56 ARG B N 1
ATOM 1408 C CA . ARG B 1 56 ? 9.523 18.562 11.859 1 96.06 56 ARG B CA 1
ATOM 1409 C C . ARG B 1 56 ? 9.352 19.75 10.914 1 96.06 56 ARG B C 1
ATOM 1411 O O . ARG B 1 56 ? 9.484 20.906 11.328 1 96.06 56 ARG B O 1
ATOM 1418 N N . LEU B 1 57 ? 9.141 19.438 9.711 1 96.44 57 LEU B N 1
ATOM 1419 C CA . LEU B 1 57 ? 8.938 20.516 8.742 1 96.44 57 LEU B CA 1
ATOM 1420 C C . LEU B 1 57 ? 7.867 21.484 9.219 1 96.44 57 LEU B C 1
ATOM 1422 O O . LEU B 1 57 ? 8.078 22.703 9.227 1 96.44 57 LEU B O 1
ATOM 1426 N N . PHE B 1 58 ? 6.73 20.922 9.586 1 97.62 58 PHE B N 1
ATOM 1427 C CA . PHE B 1 58 ? 5.633 21.797 10 1 97.62 58 PHE B CA 1
ATOM 1428 C C . PHE B 1 58 ? 5.98 22.531 11.289 1 97.62 58 PHE B C 1
ATOM 1430 O O . PHE B 1 58 ? 5.652 23.703 11.438 1 97.62 58 PHE B O 1
ATOM 1437 N N . CYS B 1 59 ? 6.648 21.891 12.18 1 96.56 59 CYS B N 1
ATOM 1438 C CA . CYS B 1 59 ? 7.074 22.547 13.406 1 96.56 59 CYS B CA 1
ATOM 1439 C C . CYS B 1 59 ? 8.039 23.688 13.109 1 96.56 59 CYS B C 1
ATOM 1441 O O . CYS B 1 59 ? 7.941 24.766 13.695 1 96.56 59 CYS B O 1
ATOM 1443 N N . GLU B 1 60 ? 8.922 23.438 12.312 1 94.75 60 GLU B N 1
ATOM 1444 C CA . GLU B 1 60 ? 9.906 24.469 11.961 1 94.75 60 GLU B CA 1
ATOM 1445 C C . GLU B 1 60 ? 9.242 25.656 11.289 1 94.75 60 GLU B C 1
ATOM 1447 O O . GLU B 1 60 ? 9.727 26.781 11.383 1 94.75 60 GLU B O 1
ATOM 1452 N N . LEU B 1 61 ? 8.219 25.422 10.609 1 95.25 61 LEU B N 1
ATOM 1453 C CA . LEU B 1 61 ? 7.484 26.5 9.969 1 95.25 61 LEU B CA 1
ATOM 1454 C C . LEU B 1 61 ? 6.656 27.281 10.984 1 95.25 61 LEU B C 1
ATOM 1456 O O . LEU B 1 61 ? 6.047 28.297 10.641 1 95.25 61 LEU B O 1
ATOM 1460 N N . GLY B 1 62 ? 6.523 26.75 12.219 1 95 62 GLY B N 1
ATOM 1461 C CA . GLY B 1 62 ? 5.711 27.391 13.234 1 95 62 GLY B CA 1
ATOM 1462 C C . GLY B 1 62 ? 4.297 26.859 13.305 1 95 62 GLY B C 1
ATOM 1463 O O . GLY B 1 62 ? 3.406 27.5 13.859 1 95 62 GLY B O 1
ATOM 1464 N N . VAL B 1 63 ? 4.117 25.781 12.742 1 96 63 VAL B N 1
ATOM 1465 C CA . VAL B 1 63 ? 2.801 25.156 12.742 1 96 63 VAL B CA 1
ATOM 1466 C C . VAL B 1 63 ? 2.768 24.016 13.75 1 96 63 VAL B C 1
ATOM 1468 O O . VAL B 1 63 ? 3.748 23.281 13.898 1 96 63 VAL B O 1
ATOM 1471 N N . ASN B 1 64 ? 1.641 23.922 14.531 1 94.94 64 ASN B N 1
ATOM 1472 C CA . ASN B 1 64 ? 1.372 22.781 15.398 1 94.94 64 ASN B CA 1
ATOM 1473 C C . ASN B 1 64 ? 0.302 21.875 14.805 1 94.94 64 ASN B C 1
ATOM 1475 O O . ASN B 1 64 ? -0.885 22.031 15.102 1 94.94 64 ASN B O 1
ATOM 1479 N N . PRO B 1 65 ? 0.724 20.875 14.117 1 97.5 65 PRO B N 1
ATOM 1480 C CA . PRO B 1 65 ? -0.277 20 13.492 1 97.5 65 PRO B CA 1
ATOM 1481 C C . PRO B 1 65 ? -0.878 19 14.469 1 97.5 65 PRO B C 1
ATOM 1483 O O . PRO B 1 65 ? -0.245 18.641 15.469 1 97.5 65 PRO B O 1
ATOM 1486 N N . THR B 1 66 ? -2.154 18.609 14.172 1 98.19 66 THR B N 1
ATOM 1487 C CA . THR B 1 66 ? -2.68 17.406 14.789 1 98.19 66 THR B CA 1
ATOM 1488 C C . THR B 1 66 ? -2.137 16.156 14.094 1 98.19 66 THR B C 1
ATOM 1490 O O . THR B 1 66 ? -2.189 16.062 12.867 1 98.19 66 THR B O 1
ATOM 1493 N N . VAL B 1 67 ? -1.639 15.273 14.914 1 97.94 67 VAL B N 1
ATOM 1494 C CA . VAL B 1 67 ? -1.009 14.086 14.344 1 97.94 67 VAL B CA 1
ATOM 1495 C C . VAL B 1 67 ? -1.764 12.836 14.797 1 97.94 67 VAL B C 1
ATOM 1497 O O . VAL B 1 67 ? -2.014 12.648 15.992 1 97.94 67 VAL B O 1
ATOM 1500 N N . TYR B 1 68 ? -2.178 12 13.766 1 97.88 68 TYR B N 1
ATOM 1501 C CA . TYR B 1 68 ? -2.746 10.695 14.062 1 97.88 68 TYR B CA 1
ATOM 1502 C C . TYR B 1 68 ? -1.764 9.578 13.719 1 97.88 68 TYR B C 1
ATOM 1504 O O . TYR B 1 68 ? -1.519 9.305 12.539 1 97.88 68 TYR B O 1
ATOM 1512 N N . GLU B 1 69 ? -1.26 8.992 14.844 1 96.88 69 GLU B N 1
ATOM 1513 C CA . GLU B 1 69 ? -0.372 7.844 14.664 1 96.88 69 GLU B CA 1
ATOM 1514 C C . GLU B 1 69 ? -1.164 6.57 14.383 1 96.88 69 GLU B C 1
ATOM 1516 O O . GLU B 1 69 ? -1.743 5.98 15.305 1 96.88 69 GLU B O 1
ATOM 1521 N N . LEU B 1 70 ? -1.01 6.105 13.141 1 93.75 70 LEU B N 1
ATOM 1522 C CA . LEU B 1 70 ? -1.868 5.008 12.711 1 93.75 70 LEU B CA 1
ATOM 1523 C C . LEU B 1 70 ? -1.412 3.691 13.336 1 93.75 70 LEU B C 1
ATOM 1525 O O . LEU B 1 70 ? -2.227 2.795 13.57 1 93.75 70 LEU B O 1
ATOM 1529 N N . ASP B 1 71 ? -0.106 3.58 13.633 1 89.75 71 ASP B N 1
ATOM 1530 C CA . ASP B 1 71 ? 0.41 2.355 14.234 1 89.75 71 ASP B CA 1
ATOM 1531 C C . ASP B 1 71 ? -0.054 2.223 15.688 1 89.75 71 ASP B C 1
ATOM 1533 O O . ASP B 1 71 ? 0.074 1.154 16.281 1 89.75 71 ASP B O 1
ATOM 1537 N N . HIS B 1 72 ? -0.704 3.25 16.219 1 93.94 72 HIS B N 1
ATOM 1538 C CA . HIS B 1 72 ? -1.242 3.219 17.562 1 93.94 72 HIS B CA 1
ATOM 1539 C C . HIS B 1 72 ? -2.766 3.176 17.562 1 93.94 72 HIS B C 1
ATOM 1541 O O . HIS B 1 72 ? -3.4 3.166 18.609 1 93.94 72 HIS B O 1
ATOM 1547 N N . ASP B 1 73 ? -3.32 3.152 16.438 1 92.25 73 ASP B N 1
ATOM 1548 C CA . ASP B 1 73 ? -4.77 3.137 16.281 1 92.25 73 ASP B CA 1
ATOM 1549 C C . ASP B 1 73 ? -5.262 1.763 15.836 1 92.25 73 ASP B C 1
ATOM 1551 O O . ASP B 1 73 ? -4.738 1.198 14.875 1 92.25 73 ASP B O 1
ATOM 1555 N N . PRO B 1 74 ? -6.25 1.194 16.562 1 90.06 74 PRO B N 1
ATOM 1556 C CA . PRO B 1 74 ? -6.773 -0.115 16.172 1 90.06 74 PRO B CA 1
ATOM 1557 C C . PRO B 1 74 ? -7.289 -0.137 14.734 1 90.06 74 PRO B C 1
ATOM 1559 O O . PRO B 1 74 ? -7.281 -1.188 14.086 1 90.06 74 PRO B O 1
ATOM 1562 N N . ASN B 1 75 ? -7.711 0.986 14.242 1 90.38 75 ASN B N 1
ATOM 1563 C CA . ASN B 1 75 ? -8.195 1.087 12.867 1 90.38 75 ASN B CA 1
ATOM 1564 C C . ASN B 1 75 ? -7.125 1.629 11.93 1 90.38 75 ASN B C 1
ATOM 1566 O O . ASN B 1 75 ? -7.426 2.041 10.805 1 90.38 75 ASN B O 1
ATOM 1570 N N . GLY B 1 76 ? -6.004 1.652 12.414 1 89.31 76 GLY B N 1
ATOM 1571 C CA . GLY B 1 76 ? -4.918 2.254 11.656 1 89.31 76 GLY B CA 1
ATOM 1572 C C . GLY B 1 76 ? -4.715 1.622 10.289 1 89.31 76 GLY B C 1
ATOM 1573 O O . GLY B 1 76 ? -4.523 2.324 9.297 1 89.31 76 GLY B O 1
ATOM 1574 N N . LYS B 1 77 ? -4.711 0.331 10.195 1 83 77 LYS B N 1
ATOM 1575 C CA . LYS B 1 77 ? -4.488 -0.372 8.93 1 83 77 LYS B CA 1
ATOM 1576 C C . LYS B 1 77 ? -5.586 -0.05 7.922 1 83 77 LYS B C 1
ATOM 1578 O O . LYS B 1 77 ? -5.301 0.195 6.746 1 83 77 LYS B O 1
ATOM 1583 N N . SER B 1 78 ? -6.816 -0.054 8.383 1 86.56 78 SER B N 1
ATOM 1584 C CA . SER B 1 78 ? -7.926 0.284 7.496 1 86.56 78 SER B CA 1
ATOM 1585 C C . SER B 1 78 ? -7.848 1.737 7.039 1 86.56 78 SER B C 1
ATOM 1587 O O . SER B 1 78 ? -8.188 2.055 5.898 1 86.56 78 SER B O 1
ATOM 1589 N N . MET B 1 79 ? -7.398 2.59 7.91 1 91.38 79 MET B N 1
ATOM 1590 C CA . MET B 1 79 ? -7.238 3.994 7.543 1 91.38 79 MET B CA 1
ATOM 1591 C C . MET B 1 79 ? -6.113 4.164 6.523 1 91.38 79 MET B C 1
ATOM 1593 O O . MET B 1 79 ? -6.223 4.973 5.602 1 91.38 79 MET B O 1
ATOM 1597 N N . GLU B 1 80 ? -5.074 3.422 6.766 1 89.06 80 GLU B N 1
ATOM 1598 C CA . GLU B 1 80 ? -3.98 3.467 5.797 1 89.06 80 GLU B CA 1
ATOM 1599 C C . GLU B 1 80 ? -4.453 3.045 4.41 1 89.06 80 GLU B C 1
ATOM 1601 O O . GLU B 1 80 ? -4.078 3.656 3.408 1 89.06 80 GLU B O 1
ATOM 1606 N N . LYS B 1 81 ? -5.203 1.999 4.305 1 83.75 81 LYS B N 1
ATOM 1607 C CA . LYS B 1 81 ? -5.77 1.551 3.037 1 83.75 81 LYS B CA 1
ATOM 1608 C C . LYS B 1 81 ? -6.656 2.629 2.418 1 83.75 81 LYS B C 1
ATOM 1610 O O . LYS B 1 81 ? -6.605 2.863 1.209 1 83.75 81 LYS B O 1
ATOM 1615 N N . ALA B 1 82 ? -7.465 3.24 3.262 1 88.88 82 ALA B N 1
ATOM 1616 C CA . ALA B 1 82 ? -8.32 4.324 2.793 1 88.88 82 ALA B CA 1
ATOM 1617 C C . ALA B 1 82 ? -7.496 5.48 2.236 1 88.88 82 ALA B C 1
ATOM 1619 O O . ALA B 1 82 ? -7.84 6.051 1.2 1 88.88 82 ALA B O 1
ATOM 1620 N N . LEU B 1 83 ? -6.477 5.812 2.967 1 92.25 83 LEU B N 1
ATOM 1621 C CA . LEU B 1 83 ? -5.582 6.871 2.51 1 92.25 83 LEU B CA 1
ATOM 1622 C C . LEU B 1 83 ? -4.949 6.508 1.172 1 92.25 83 LEU B C 1
ATOM 1624 O O . LEU B 1 83 ? -4.824 7.359 0.286 1 92.25 83 LEU B O 1
ATOM 1628 N N . SER B 1 84 ? -4.445 5.301 1.071 1 88.44 84 SER B N 1
ATOM 1629 C CA . SER B 1 84 ? -3.867 4.832 -0.184 1 88.44 84 SER B CA 1
ATOM 1630 C C . SER B 1 84 ? -4.848 4.996 -1.34 1 88.44 84 SER B C 1
ATOM 1632 O O . SER B 1 84 ? -4.469 5.43 -2.428 1 88.44 84 SER B O 1
ATOM 1634 N N . LYS B 1 85 ? -6.102 4.691 -1.118 1 84.44 85 LYS B N 1
ATOM 1635 C CA . LYS B 1 85 ? -7.141 4.855 -2.129 1 84.44 85 LYS B CA 1
ATOM 1636 C C . LYS B 1 85 ? -7.336 6.328 -2.482 1 84.44 85 LYS B C 1
ATOM 1638 O O . LYS B 1 85 ? -7.477 6.68 -3.654 1 84.44 85 LYS B O 1
ATOM 1643 N N . LEU B 1 86 ? -7.324 7.09 -1.504 1 89.06 86 LEU B N 1
ATOM 1644 C CA . LEU B 1 86 ? -7.488 8.523 -1.717 1 89.06 86 LEU B CA 1
ATOM 1645 C C . LEU B 1 86 ? -6.352 9.078 -2.568 1 89.06 86 LEU B C 1
ATOM 1647 O O . LEU B 1 86 ? -6.559 10.008 -3.354 1 89.06 86 LEU B O 1
ATOM 1651 N N . LEU B 1 87 ? -5.199 8.539 -2.338 1 89.12 87 LEU B N 1
ATOM 1652 C CA . LEU B 1 87 ? -4.027 9.008 -3.068 1 89.12 87 LEU B CA 1
ATOM 1653 C C . LEU B 1 87 ? -4.008 8.445 -4.484 1 89.12 87 LEU B C 1
ATOM 1655 O O . LEU B 1 87 ? -3.18 8.852 -5.305 1 89.12 87 LEU B O 1
ATOM 1659 N N . GLY B 1 88 ? -4.914 7.57 -4.742 1 81.75 88 GLY B N 1
ATOM 1660 C CA . GLY B 1 88 ? -4.973 6.957 -6.062 1 81.75 88 GLY B CA 1
ATOM 1661 C C . GLY B 1 88 ? -4.051 5.758 -6.203 1 81.75 88 GLY B C 1
ATOM 1662 O O . GLY B 1 88 ? -3.76 5.32 -7.316 1 81.75 88 GLY B O 1
ATOM 1663 N N . ASN B 1 89 ? -3.598 5.352 -5.051 1 78.12 89 ASN B N 1
ATOM 1664 C CA . ASN B 1 89 ? -2.797 4.133 -5.098 1 78.12 89 ASN B CA 1
ATOM 1665 C C . ASN B 1 89 ? -3.678 2.887 -5.188 1 78.12 89 ASN B C 1
ATOM 1667 O O . ASN B 1 89 ? -4.695 2.793 -4.5 1 78.12 89 ASN B O 1
ATOM 1671 N N . SER B 1 90 ? -3.486 2.027 -6.039 1 71.75 90 SER B N 1
ATOM 1672 C CA . SER B 1 90 ? -4.211 0.763 -6.125 1 71.75 90 SER B CA 1
ATOM 1673 C C . SER B 1 90 ? -3.734 -0.221 -5.066 1 71.75 90 SER B C 1
ATOM 1675 O O . SER B 1 90 ? -2.586 -0.155 -4.621 1 71.75 90 SER B O 1
ATOM 1677 N N . PRO B 1 91 ? -4.797 -0.931 -4.562 1 76 91 PRO B N 1
ATOM 1678 C CA . PRO B 1 91 ? -4.332 -1.983 -3.654 1 76 91 PRO B CA 1
ATOM 1679 C C . PRO B 1 91 ? -3.186 -2.805 -4.238 1 76 91 PRO B C 1
ATOM 1681 O O . PRO B 1 91 ? -3.146 -3.043 -5.449 1 76 91 PRO B O 1
ATOM 1684 N N . ALA B 1 92 ? -2.404 -3.26 -3.248 1 81.94 92 ALA B N 1
ATOM 1685 C CA . ALA B 1 92 ? -1.248 -4.016 -3.723 1 81.94 92 ALA B CA 1
ATOM 1686 C C . ALA B 1 92 ? -1.662 -5.406 -4.203 1 81.94 92 ALA B C 1
ATOM 1688 O O . ALA B 1 92 ? -1.109 -5.922 -5.176 1 81.94 92 ALA B O 1
ATOM 1689 N N . ILE B 1 93 ? -2.664 -5.977 -3.559 1 90.62 93 ILE B N 1
ATOM 1690 C CA . ILE B 1 93 ? -3.035 -7.328 -3.959 1 90.62 93 ILE B CA 1
ATOM 1691 C C . ILE B 1 93 ? -4.355 -7.301 -4.719 1 90.62 93 ILE B C 1
ATOM 1693 O O . ILE B 1 93 ? -5.152 -6.367 -4.562 1 90.62 93 ILE B O 1
ATOM 1697 N N . PRO B 1 94 ? -4.539 -8.344 -5.605 1 95.94 94 PRO B N 1
ATOM 1698 C CA . PRO B 1 94 ? -3.633 -9.453 -5.91 1 95.94 94 PRO B CA 1
ATOM 1699 C C . PRO B 1 94 ? -2.412 -9.023 -6.715 1 95.94 94 PRO B C 1
ATOM 1701 O O . PRO B 1 94 ? -2.49 -8.062 -7.488 1 95.94 94 PRO B O 1
ATOM 1704 N N . VAL B 1 95 ? -1.24 -9.742 -6.488 1 97.5 95 VAL B N 1
ATOM 1705 C CA . VAL B 1 95 ? -0.03 -9.594 -7.289 1 97.5 95 VAL B CA 1
ATOM 1706 C C . VAL B 1 95 ? 0.385 -10.945 -7.863 1 97.5 95 VAL B C 1
ATOM 1708 O O . VAL B 1 95 ? 0.394 -11.953 -7.152 1 97.5 95 VAL B O 1
ATOM 1711 N N . VAL B 1 96 ? 0.763 -10.898 -9.18 1 98.56 96 VAL B N 1
ATOM 1712 C CA . VAL B 1 96 ? 1.071 -12.141 -9.875 1 98.56 96 VAL B CA 1
ATOM 1713 C C . VAL B 1 96 ? 2.535 -12.141 -10.305 1 98.56 96 VAL B C 1
ATOM 1715 O O . VAL B 1 96 ? 3.047 -11.133 -10.797 1 98.56 96 VAL B O 1
ATOM 1718 N N . PHE B 1 97 ? 3.098 -13.219 -10.086 1 98.5 97 PHE B N 1
ATOM 1719 C CA . PHE B 1 97 ? 4.398 -13.562 -10.641 1 98.5 97 PHE B CA 1
ATOM 1720 C C . PHE B 1 97 ? 4.277 -14.75 -11.602 1 98.5 97 PHE B C 1
ATOM 1722 O O . PHE B 1 97 ? 3.572 -15.719 -11.312 1 98.5 97 PHE B O 1
ATOM 1729 N N . ILE B 1 98 ? 4.996 -14.703 -12.648 1 98.25 98 ILE B N 1
ATOM 1730 C CA . ILE B 1 98 ? 5.109 -15.789 -13.617 1 98.25 98 ILE B CA 1
ATOM 1731 C C . ILE B 1 98 ? 6.582 -16.062 -13.922 1 98.25 98 ILE B C 1
ATOM 1733 O O . ILE B 1 98 ? 7.316 -15.141 -14.305 1 98.25 98 ILE B O 1
ATOM 1737 N N . GLY B 1 99 ? 6.949 -17.234 -13.719 1 96.62 99 GLY B N 1
ATOM 1738 C CA . GLY B 1 99 ? 8.352 -17.562 -13.914 1 96.62 99 GLY B CA 1
ATOM 1739 C C . GLY B 1 99 ? 9.273 -16.797 -12.984 1 96.62 99 GLY B C 1
ATOM 1740 O O . GLY B 1 99 ? 10.391 -16.453 -13.375 1 96.62 99 GLY B O 1
ATOM 1741 N N . GLY B 1 100 ? 8.781 -16.438 -11.969 1 96.69 100 GLY B N 1
ATOM 1742 C CA . GLY B 1 100 ? 9.586 -15.695 -11.008 1 96.69 100 GLY B CA 1
ATOM 1743 C C . GLY B 1 100 ? 9.664 -14.211 -11.312 1 96.69 100 GLY B C 1
ATOM 1744 O O . GLY B 1 100 ? 10.281 -13.445 -10.57 1 96.69 100 GLY B O 1
ATOM 1745 N N . GLU B 1 101 ? 9.078 -13.828 -12.312 1 95.88 101 GLU B N 1
ATOM 1746 C CA . GLU B 1 101 ? 9.094 -12.422 -12.703 1 95.88 101 GLU B CA 1
ATOM 1747 C C . GLU B 1 101 ? 7.781 -11.734 -12.336 1 95.88 101 GLU B C 1
ATOM 1749 O O . GLU B 1 101 ? 6.707 -12.312 -12.492 1 95.88 101 GLU B O 1
ATOM 1754 N N . LEU B 1 102 ? 8.008 -10.508 -11.93 1 97.25 102 LEU B N 1
ATOM 1755 C CA . LEU B 1 102 ? 6.82 -9.727 -11.594 1 97.25 102 LEU B CA 1
ATOM 1756 C C . LEU B 1 102 ? 6.047 -9.336 -12.852 1 97.25 102 LEU B C 1
ATOM 1758 O O . LEU B 1 102 ? 6.57 -8.633 -13.719 1 97.25 102 LEU B O 1
ATOM 1762 N N . ILE B 1 103 ? 4.711 -9.836 -12.969 1 97.06 103 ILE B N 1
ATOM 1763 C CA . ILE B 1 103 ? 3.809 -9.367 -14.016 1 97.06 103 ILE B CA 1
ATOM 1764 C C . ILE B 1 103 ? 3.084 -8.109 -13.547 1 97.06 103 ILE B C 1
ATOM 1766 O O . ILE B 1 103 ? 3.016 -7.113 -14.273 1 97.06 103 ILE B O 1
ATOM 1770 N N . GLY B 1 104 ? 2.506 -8.25 -12.289 1 95.19 104 GLY B N 1
ATOM 1771 C CA . GLY B 1 104 ? 1.837 -7.086 -11.734 1 95.19 104 GLY B CA 1
ATOM 1772 C C . GLY B 1 104 ? 0.528 -7.418 -11.039 1 95.19 104 GLY B C 1
ATOM 1773 O O . GLY B 1 104 ? 0.303 -8.562 -10.648 1 95.19 104 GLY B O 1
ATOM 1774 N N . SER B 1 105 ? -0.207 -6.328 -10.797 1 93.5 105 SER B N 1
ATOM 1775 C CA . SER B 1 105 ? -1.521 -6.461 -10.18 1 93.5 105 SER B CA 1
ATOM 1776 C C . SER B 1 105 ? -2.605 -6.703 -11.227 1 93.5 105 SER B C 1
ATOM 1778 O O . SER B 1 105 ? -2.307 -7.078 -12.359 1 93.5 105 SER B O 1
ATOM 1780 N N . MET B 1 106 ? -3.834 -6.555 -10.828 1 91.5 106 MET B N 1
ATOM 1781 C CA . MET B 1 106 ? -5 -6.898 -11.641 1 91.5 106 MET B CA 1
ATOM 1782 C C . MET B 1 106 ? -4.934 -6.223 -13.008 1 91.5 106 MET B C 1
ATOM 1784 O O . MET B 1 106 ? -5.105 -6.875 -14.031 1 91.5 106 MET B O 1
ATOM 1788 N N . ASP B 1 107 ? -4.664 -4.957 -13.039 1 90.38 107 ASP B N 1
ATOM 1789 C CA . ASP B 1 107 ? -4.691 -4.219 -14.297 1 90.38 107 ASP B CA 1
ATOM 1790 C C . ASP B 1 107 ? -3.664 -4.773 -15.281 1 90.38 107 ASP B C 1
ATOM 1792 O O . ASP B 1 107 ? -3.971 -4.973 -16.453 1 90.38 107 ASP B O 1
ATOM 1796 N N . ARG B 1 108 ? -2.463 -5.035 -14.797 1 93.06 108 ARG B N 1
ATOM 1797 C CA . ARG B 1 108 ? -1.414 -5.555 -15.672 1 93.06 108 ARG B CA 1
ATOM 1798 C C . ARG B 1 108 ? -1.756 -6.957 -16.156 1 93.06 108 ARG B C 1
ATOM 1800 O O . ARG B 1 108 ? -1.512 -7.289 -17.328 1 93.06 108 ARG B O 1
ATOM 1807 N N . VAL B 1 109 ? -2.229 -7.82 -15.359 1 96 109 VAL B N 1
ATOM 1808 C CA . VAL B 1 109 ? -2.57 -9.18 -15.758 1 96 109 VAL B CA 1
ATOM 1809 C C . VAL B 1 109 ? -3.693 -9.156 -16.797 1 96 109 VAL B C 1
ATOM 1811 O O . VAL B 1 109 ? -3.633 -9.859 -17.797 1 96 109 VAL B O 1
ATOM 1814 N N . MET B 1 110 ? -4.703 -8.273 -16.5 1 95 110 MET B N 1
ATOM 1815 C CA . MET B 1 110 ? -5.812 -8.188 -17.438 1 95 110 MET B CA 1
ATOM 1816 C C . MET B 1 110 ? -5.34 -7.641 -18.781 1 95 110 MET B C 1
ATOM 1818 O O . MET B 1 110 ? -5.793 -8.102 -19.844 1 95 110 MET B O 1
ATOM 1822 N N . ALA B 1 111 ? -4.465 -6.738 -18.75 1 93.94 111 ALA B N 1
ATOM 1823 C CA . ALA B 1 111 ? -3.902 -6.23 -20 1 93.94 111 ALA B CA 1
ATOM 1824 C C . ALA B 1 111 ? -3.201 -7.34 -20.781 1 93.94 111 ALA B C 1
ATOM 1826 O O . ALA B 1 111 ? -3.377 -7.461 -21.984 1 93.94 111 ALA B O 1
ATOM 1827 N N . SER B 1 112 ? -2.469 -8.031 -20.094 1 96.81 112 SER B N 1
ATOM 1828 C CA . SER B 1 112 ? -1.783 -9.148 -20.734 1 96.81 112 SER B CA 1
ATOM 1829 C C . SER B 1 112 ? -2.777 -10.172 -21.281 1 96.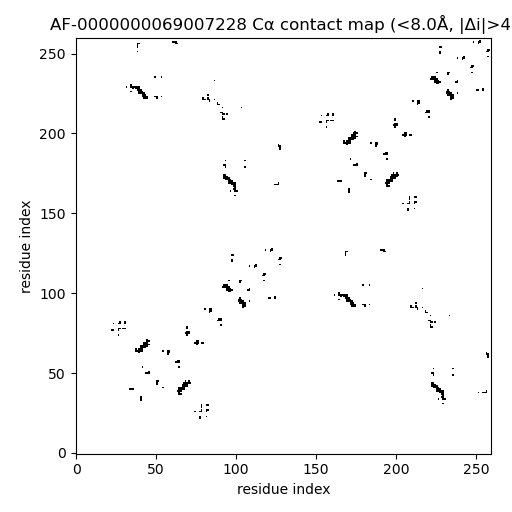81 112 SER B C 1
ATOM 1831 O O . SER B 1 112 ? -2.547 -10.766 -22.328 1 96.81 112 SER B O 1
ATOM 1833 N N . HIS B 1 113 ? -3.84 -10.453 -20.609 1 95.19 113 HIS B N 1
ATOM 1834 C CA . HIS B 1 113 ? -4.852 -11.398 -21.062 1 95.19 113 HIS B CA 1
ATOM 1835 C C . HIS B 1 113 ? -5.559 -10.883 -22.312 1 95.19 113 HIS B C 1
ATOM 1837 O O . HIS B 1 113 ? -5.688 -11.617 -23.297 1 95.19 113 HIS B O 1
ATOM 1843 N N . ILE B 1 114 ? -5.902 -9.633 -22.328 1 89.25 114 ILE B N 1
ATOM 1844 C CA . ILE B 1 114 ? -6.664 -9.023 -23.406 1 89.25 114 ILE B CA 1
ATOM 1845 C C . ILE B 1 114 ? -5.781 -8.898 -24.656 1 89.25 114 ILE B C 1
ATOM 1847 O O . ILE B 1 114 ? -6.25 -9.102 -25.781 1 89.25 114 ILE B O 1
ATOM 1851 N N . SER B 1 115 ? -4.609 -8.609 -24.344 1 93.31 115 SER B N 1
ATOM 1852 C CA . SER B 1 115 ? -3.699 -8.445 -25.469 1 93.31 115 SER B CA 1
ATOM 1853 C C . SER B 1 115 ? -3.314 -9.789 -26.078 1 93.31 115 SER B C 1
ATOM 1855 O O . SER B 1 115 ? -2.721 -9.844 -27.156 1 93.31 115 SER B O 1
ATOM 1857 N N . GLY B 1 116 ? -3.547 -10.812 -25.438 1 92.06 116 GLY B N 1
ATOM 1858 C CA .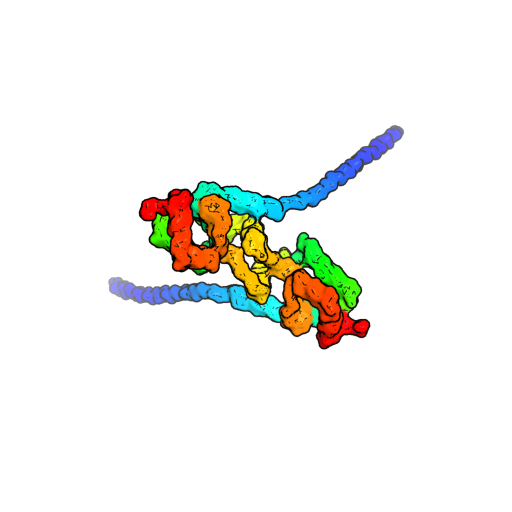 GLY B 1 116 ? -3.186 -12.133 -25.906 1 92.06 116 GLY B CA 1
ATOM 1859 C C . GLY B 1 116 ? -1.781 -12.547 -25.516 1 92.06 116 GLY B C 1
ATOM 1860 O O . GLY B 1 116 ? -1.308 -13.617 -25.922 1 92.06 116 GLY B O 1
ATOM 1861 N N . SER B 1 117 ? -1.089 -11.805 -24.703 1 95.38 117 SER B N 1
ATOM 1862 C CA . SER B 1 117 ? 0.295 -12.102 -24.359 1 95.38 117 SER B CA 1
ATOM 1863 C C . SER B 1 117 ? 0.371 -13.031 -23.141 1 95.38 117 SER B C 1
ATOM 1865 O O . SER B 1 117 ? 1.419 -13.625 -22.875 1 95.38 117 SER B O 1
ATOM 1867 N N . LEU B 1 118 ? -0.631 -13.141 -22.406 1 95.62 118 LEU B N 1
ATOM 1868 C CA . LEU B 1 118 ? -0.585 -13.938 -21.172 1 95.62 118 LEU B CA 1
ATOM 1869 C C . LEU B 1 118 ? -0.378 -15.406 -21.5 1 95.62 118 LEU B C 1
ATOM 1871 O O . LEU B 1 118 ? 0.498 -16.062 -20.922 1 95.62 118 LEU B O 1
ATOM 1875 N N . VAL B 1 119 ? -1.17 -15.953 -22.391 1 96 119 VAL B N 1
ATOM 1876 C CA . VAL B 1 119 ? -1.144 -17.391 -22.703 1 96 119 VAL B CA 1
ATOM 1877 C C . VAL B 1 119 ? 0.248 -17.781 -23.188 1 96 119 VAL B C 1
ATOM 1879 O O . VAL B 1 119 ? 0.832 -18.75 -22.703 1 96 119 VAL B O 1
ATOM 1882 N N . PRO B 1 120 ? 0.872 -17.016 -24.172 1 95.06 120 PRO B N 1
ATOM 1883 C CA . PRO B 1 120 ? 2.236 -17.344 -24.578 1 95.06 120 PRO B CA 1
ATOM 1884 C C . PRO B 1 120 ? 3.227 -17.328 -23.422 1 95.06 120 PRO B C 1
ATOM 1886 O O . PRO B 1 120 ? 4.121 -18.172 -23.344 1 95.06 120 PRO B O 1
ATOM 1889 N N . LEU B 1 121 ? 3.035 -16.422 -22.562 1 95.75 121 LEU B N 1
ATOM 1890 C CA . LEU B 1 121 ? 3.902 -16.328 -21.406 1 95.75 121 LEU B CA 1
ATOM 1891 C C . LEU B 1 121 ? 3.756 -17.562 -20.516 1 95.75 121 LEU B C 1
ATOM 1893 O O . LEU B 1 121 ? 4.75 -18.109 -20.047 1 95.75 121 LEU B O 1
ATOM 1897 N N . LEU B 1 122 ? 2.59 -17.984 -20.266 1 96.88 122 LEU B N 1
ATOM 1898 C CA . LEU B 1 122 ? 2.326 -19.156 -19.438 1 96.88 122 LEU B CA 1
ATOM 1899 C C . LEU B 1 122 ? 2.924 -20.406 -20.078 1 96.88 122 LEU B C 1
ATOM 1901 O O . LEU B 1 122 ? 3.459 -21.266 -19.375 1 96.88 122 LEU B O 1
ATOM 1905 N N . LYS B 1 123 ? 2.793 -20.516 -21.391 1 96.44 123 LYS B N 1
ATOM 1906 C CA . LYS B 1 123 ? 3.375 -21.656 -22.094 1 96.44 123 LYS B CA 1
ATOM 1907 C C . LYS B 1 123 ? 4.895 -21.656 -21.953 1 96.44 123 LYS B C 1
ATOM 1909 O O . LYS B 1 123 ? 5.504 -22.719 -21.766 1 96.44 123 LYS B O 1
ATOM 1914 N N . GLU B 1 124 ? 5.457 -20.594 -22.031 1 94.94 124 GLU B N 1
ATOM 1915 C CA . GLU B 1 124 ? 6.91 -20.453 -21.969 1 94.94 124 GLU B CA 1
ATOM 1916 C C . GLU B 1 124 ? 7.453 -20.969 -20.641 1 94.94 124 GLU B C 1
ATOM 1918 O O . GLU B 1 124 ? 8.539 -21.547 -20.594 1 94.94 124 GLU B O 1
ATOM 1923 N N . VAL B 1 125 ? 6.703 -20.812 -19.656 1 95.5 125 VAL B N 1
ATOM 1924 C CA . VAL B 1 125 ? 7.223 -21.188 -18.359 1 95.5 125 VAL B CA 1
ATOM 1925 C C . VAL B 1 125 ? 6.676 -22.562 -17.969 1 95.5 125 VAL B C 1
ATOM 1927 O O . VAL B 1 125 ? 6.863 -23.016 -16.828 1 95.5 125 VAL B O 1
ATOM 1930 N N . GLY B 1 126 ? 5.879 -23.234 -18.703 1 95.06 126 GLY B N 1
ATOM 1931 C CA . GLY B 1 126 ? 5.398 -24.578 -18.453 1 95.06 126 GLY B CA 1
ATOM 1932 C C . GLY B 1 126 ? 4.172 -24.609 -17.562 1 95.06 126 GLY B C 1
ATOM 1933 O O . GLY B 1 126 ? 3.912 -25.625 -16.891 1 95.06 126 GLY B O 1
ATOM 1934 N N . ALA B 1 127 ? 3.486 -23.531 -17.547 1 95.38 127 ALA B N 1
ATOM 1935 C CA . ALA B 1 127 ? 2.285 -23.5 -16.703 1 95.38 127 ALA B CA 1
ATOM 1936 C C . ALA B 1 127 ? 1.061 -23.953 -17.5 1 95.38 127 ALA B C 1
ATOM 1938 O O . ALA B 1 127 ? 0.016 -24.25 -16.906 1 95.38 127 ALA B O 1
ATOM 1939 N N . LEU B 1 128 ? 1.155 -23.969 -18.766 1 89.38 128 LEU B N 1
ATOM 1940 C CA . LEU B 1 128 ? 0.079 -24.375 -19.656 1 89.38 128 LEU B CA 1
ATOM 1941 C C . LEU B 1 128 ? 0.604 -25.281 -20.766 1 89.38 128 LEU B C 1
ATOM 1943 O O . LEU B 1 128 ? 1.668 -25.016 -21.328 1 89.38 128 LEU B O 1
ATOM 1947 N N . TRP B 1 129 ? -0.089 -26.375 -20.969 1 81.44 129 TRP B N 1
ATOM 1948 C CA . TRP B 1 129 ? 0.346 -27.312 -22 1 81.44 129 TRP B CA 1
ATOM 1949 C C . TRP B 1 129 ? -0.543 -27.203 -23.234 1 81.44 129 TRP B C 1
ATOM 1951 O O . TRP B 1 129 ? -0.193 -27.719 -24.297 1 81.44 129 TRP B O 1
ATOM 1961 N N . LEU B 1 130 ? -1.649 -26.594 -23.141 1 67.5 130 LEU B N 1
ATOM 1962 C CA . LEU B 1 130 ? -2.453 -26.688 -24.359 1 67.5 130 LEU B CA 1
ATOM 1963 C C . LEU B 1 130 ? -1.975 -25.688 -25.406 1 67.5 130 LEU B C 1
ATOM 1965 O O . LEU B 1 130 ? -1.382 -24.656 -25.062 1 67.5 130 LEU B O 1
#

Foldseek 3Di:
DCPPPPPPPPPPPPPPPPPPPDDLVPLLVVLVVVCPPDPAEEEAAPVDPVRVVVCVVCVVVVHDYHYDHLVPPPCSVSNVVSVCVVVVHDDQPDWDDAPNHGQGHDVSQVVCVVVVNNVVSCVVRPNDDD/DPPPPPPPPPPPPPPPPPPPPDDLVPLLVVLVVVCPPDPAEEEAAPVDPVRVVVCVVCVVVVHDYHYDHLVPPPCSVSNVVSVCVVVVHDDQPDWDDAPNHGQGHDVSQVVCVVVVNNVVSCVVRPNDDD

pLDDT: mean 81.33, std 23.94, range [26.34, 98.69]

Sequence (260 aa):
MQYQESNSFRGNHRTTKVKQRSSCSDSLERVVKLASVSAVVIFSSSSCCMCHAMKRLFCELGVNPTVYELDHDPNGKSMEKALSKLLGNSPAIPVVFIGGELIGSMDRVMASHISGSLVPLLKEVGALWLMQYQESNSFRGNHRTTKVKQRSSCSDSLERVVKLASVSAVVIFSSSSCCMCHAMKRLFCELGVNPTVYELDHDPNGKSMEKALSKLLGNSPAIPVVFIGGELIGSMDRVMASHISGSLVPLLKEVGALWL